Protein AF-A0AAV0WLH5-F1 (afdb_monomer)

Mean predicted aligned error: 13.69 Å

Foldseek 3Di:
DDQPVVVVLVVVVCVCPPPLNVLLVLLCCLDLQNVVVDDPVVQLVSQVSNCVPVVQPPSNVLSSVSSVVSVVVVVPPNPDPDDPVVVVLVVCPVRVSNNVSVVSSVVSPPDCVVVVVLVVVLCVLPDVVPPPDDSVVSSVVSVCVVCVVVCVVCVVVVVVVVVVVVVPDDDPDDDPPDD

Radius of gyration: 25.93 Å; Cα contacts (8 Å, |Δi|>4): 90; chains: 1; bounding box: 61×35×77 Å

InterPro domains:
  IPR008906 HAT, C-terminal dimerisation domain [PF05699] (87-147)
  IPR052958 Interferon-induced PKR regulator [PTHR46289] (2-166)

Solvent-accessible surface area (backbone atoms only — not comparable to full-atom values): 10751 Å² total; per-residue (Å²): 141,83,51,71,64,57,52,50,51,50,50,52,49,48,66,58,69,32,82,77,32,55,61,58,60,54,39,55,50,76,38,68,83,52,37,74,77,52,56,73,70,61,51,51,55,51,36,52,52,43,33,71,74,68,65,48,72,62,32,56,63,44,42,50,52,50,50,56,52,45,67,74,51,48,92,73,60,77,82,57,93,66,83,56,62,69,63,52,54,60,72,24,65,88,30,63,44,47,38,50,46,48,50,53,44,67,66,48,68,92,60,65,60,70,59,50,51,50,50,50,50,48,50,63,74,60,37,89,90,57,81,84,65,56,64,70,60,51,46,54,52,50,52,51,62,76,42,40,67,66,48,61,79,45,38,68,64,52,51,52,53,51,52,51,57,61,65,71,47,86,67,98,66,84,82,81,80,81,129

Organism: NCBI:txid13131

Secondary structure (DSSP, 8-state):
---HHHHHHHHHHHHHHSGGGHHHHGGGGGSHHHHTTS-HHHHHHHHHHHHHHH--TTHHHHHHHHHHHHHHHTTTTTT-SS--HHHHHHHTTT-HHHHHHHHHHHHS-SSTHHHHHHHHHHHHHS-TT-TT--HHHHHHHHHHHHTHHHHHHTHHHHHHHHHHHHHHSPPSS------

Sequence (179 aa):
MYIPYLDSIISSLNNRFNENSETQFKLCWLLPNEMVKLQKNEYINILQNIENHFKIPNIKVNGLIWYDYWQLKSQSFINDKMVDYKKLLNECELFPAVKKGIMIYITLPPTTCTVERSFSTLRRVKTWTRSTMSEDRLDGLCMINVHREKMYDKKDEYIEQVINIFGVKNRNLQFLFVN

pLDDT: mean 73.81, std 10.1, range [41.28, 86.12]

Structure (mmCIF, N/CA/C/O backbone):
data_AF-A0AAV0WLH5-F1
#
_entry.id   AF-A0AAV0WLH5-F1
#
loop_
_atom_site.group_PDB
_atom_site.id
_atom_site.type_symbol
_atom_site.label_atom_id
_atom_site.label_alt_id
_atom_site.label_comp_id
_atom_site.label_asym_id
_atom_site.label_entity_id
_atom_site.label_seq_id
_atom_site.pdbx_PDB_ins_code
_atom_site.Cartn_x
_atom_site.Cartn_y
_atom_site.Cartn_z
_atom_site.occupancy
_atom_site.B_iso_or_equiv
_atom_site.auth_seq_id
_atom_site.auth_comp_id
_atom_site.auth_asym_id
_atom_site.auth_atom_id
_atom_site.pdbx_PDB_model_num
ATOM 1 N N . MET A 1 1 ? 5.692 11.946 -30.086 1.00 46.72 1 MET A N 1
ATOM 2 C CA . MET A 1 1 ? 6.712 11.316 -29.230 1.00 46.72 1 MET A CA 1
ATOM 3 C C . MET A 1 1 ? 5.981 10.248 -28.441 1.00 46.72 1 MET A C 1
ATOM 5 O O . MET A 1 1 ? 5.168 10.619 -27.604 1.00 46.72 1 MET A O 1
ATOM 9 N N . TYR A 1 2 ? 6.130 8.977 -28.806 1.00 52.16 2 TYR A N 1
ATOM 10 C CA . TYR A 1 2 ? 5.400 7.862 -28.191 1.00 52.16 2 TYR A CA 1
ATOM 11 C C . TYR A 1 2 ? 6.446 6.905 -27.641 1.00 52.16 2 TYR A C 1
ATOM 13 O O . TYR A 1 2 ? 7.209 6.319 -28.400 1.00 52.16 2 TYR A O 1
ATOM 21 N N . ILE A 1 3 ? 6.536 6.812 -26.317 1.00 68.12 3 ILE A N 1
ATOM 22 C CA . ILE A 1 3 ? 7.497 5.930 -25.656 1.00 68.12 3 ILE A CA 1
ATOM 23 C C . ILE A 1 3 ? 6.649 4.944 -24.852 1.00 68.12 3 ILE A C 1
ATOM 25 O O . ILE A 1 3 ? 6.256 5.284 -23.732 1.00 68.12 3 ILE A O 1
ATOM 29 N N . PRO A 1 4 ? 6.357 3.747 -25.403 1.00 70.44 4 PRO A N 1
ATOM 30 C CA . PRO A 1 4 ? 5.474 2.750 -24.796 1.00 70.44 4 PRO A CA 1
ATOM 31 C C . PRO A 1 4 ? 5.778 2.490 -23.321 1.00 70.44 4 PRO A C 1
ATOM 33 O O . PRO A 1 4 ? 4.869 2.356 -22.503 1.00 70.44 4 PRO A O 1
ATOM 36 N N . TYR A 1 5 ? 7.062 2.468 -22.955 1.00 70.94 5 TYR A N 1
ATOM 37 C CA . TYR A 1 5 ? 7.487 2.310 -21.572 1.00 70.94 5 TYR A CA 1
ATOM 38 C C . TYR A 1 5 ? 7.072 3.471 -20.653 1.00 70.94 5 TYR A C 1
ATOM 40 O O . TYR A 1 5 ? 6.578 3.244 -19.547 1.00 70.94 5 TYR A O 1
ATOM 48 N N . LEU A 1 6 ? 7.254 4.720 -21.092 1.00 71.69 6 LEU A N 1
ATOM 49 C CA . LEU A 1 6 ? 6.833 5.888 -20.315 1.00 71.69 6 LEU A CA 1
ATOM 50 C C . LEU A 1 6 ? 5.314 5.954 -20.217 1.00 71.69 6 LEU A C 1
ATOM 52 O O . LEU A 1 6 ? 4.795 6.190 -19.130 1.00 71.69 6 LEU A O 1
ATOM 56 N N . ASP A 1 7 ? 4.614 5.678 -21.313 1.00 77.06 7 ASP A N 1
ATOM 57 C CA . ASP A 1 7 ? 3.155 5.657 -21.335 1.00 77.06 7 ASP A CA 1
ATOM 58 C C . ASP A 1 7 ? 2.593 4.539 -20.448 1.00 77.06 7 ASP A C 1
ATOM 60 O O . ASP A 1 7 ? 1.596 4.741 -19.759 1.00 77.06 7 ASP A O 1
ATOM 64 N N . SER A 1 8 ? 3.275 3.394 -20.361 1.00 75.81 8 SER A N 1
ATOM 65 C CA . SER A 1 8 ? 2.949 2.314 -19.422 1.00 75.81 8 SER A CA 1
ATOM 66 C C . SER A 1 8 ? 3.112 2.744 -17.958 1.00 75.81 8 SER A C 1
ATOM 68 O O . SER A 1 8 ? 2.228 2.491 -17.131 1.00 75.81 8 SER A O 1
ATOM 70 N N . ILE A 1 9 ? 4.192 3.462 -17.622 1.00 74.00 9 ILE A N 1
ATOM 71 C CA . ILE A 1 9 ? 4.397 4.016 -16.271 1.00 74.00 9 ILE A CA 1
ATOM 72 C C . ILE A 1 9 ? 3.336 5.070 -15.952 1.00 74.00 9 ILE A C 1
ATOM 74 O O . ILE A 1 9 ? 2.751 5.042 -14.870 1.00 74.00 9 ILE A O 1
ATOM 78 N N . ILE A 1 10 ? 3.073 5.985 -16.884 1.00 76.50 10 ILE A N 1
ATOM 79 C CA . ILE A 1 10 ? 2.086 7.056 -16.727 1.00 76.50 10 ILE A CA 1
ATOM 80 C C . ILE A 1 10 ? 0.683 6.461 -16.581 1.00 76.50 10 ILE A C 1
ATOM 82 O O . ILE A 1 10 ? -0.042 6.834 -15.665 1.00 76.50 10 ILE A O 1
ATOM 86 N N . SER A 1 11 ? 0.312 5.484 -17.410 1.00 79.94 11 SER A N 1
ATOM 87 C CA . SER A 1 11 ? -0.958 4.761 -17.300 1.00 79.94 11 SER A CA 1
ATOM 88 C C . SER A 1 11 ? -1.081 4.036 -15.959 1.00 79.94 11 SER A C 1
ATOM 90 O O . SER A 1 11 ? -2.115 4.127 -15.302 1.00 79.94 11 SER A O 1
ATOM 92 N N . SER A 1 12 ? -0.011 3.389 -15.493 1.00 73.19 12 SER A N 1
ATOM 93 C CA . SER A 1 12 ? 0.011 2.722 -14.185 1.00 73.19 12 SER A CA 1
ATOM 94 C C . SER A 1 12 ? -0.161 3.709 -13.027 1.00 73.19 12 SER A C 1
ATOM 96 O O . SER A 1 12 ? -0.878 3.419 -12.072 1.00 73.19 12 SER A O 1
ATOM 98 N N . LEU A 1 13 ? 0.462 4.888 -13.114 1.00 73.75 13 LEU A N 1
ATOM 99 C CA . LEU A 1 13 ? 0.300 5.971 -12.142 1.00 73.75 13 LEU A CA 1
ATOM 100 C C . LEU A 1 13 ? -1.117 6.543 -12.164 1.00 73.75 13 LEU A C 1
ATOM 102 O O . LEU A 1 13 ? -1.732 6.679 -11.110 1.00 73.75 13 LEU A O 1
ATOM 106 N N . ASN A 1 14 ? -1.654 6.822 -13.348 1.00 77.00 14 ASN A N 1
ATOM 107 C CA . ASN A 1 14 ? -2.997 7.367 -13.506 1.00 77.00 14 ASN A CA 1
ATOM 108 C C . ASN A 1 14 ? -4.059 6.378 -13.019 1.00 77.00 14 ASN A C 1
ATOM 110 O O . ASN A 1 14 ? -4.939 6.765 -12.262 1.00 77.00 14 ASN A O 1
ATOM 114 N N . ASN A 1 15 ? -3.941 5.089 -13.354 1.00 73.19 15 ASN A N 1
ATOM 115 C CA . ASN A 1 15 ? -4.825 4.046 -12.827 1.00 73.19 15 ASN A CA 1
ATOM 116 C C . ASN A 1 15 ? -4.740 3.941 -11.299 1.00 73.19 15 ASN A C 1
ATOM 118 O O . ASN A 1 15 ? -5.742 3.672 -10.638 1.00 73.19 15 ASN A O 1
ATOM 122 N N . ARG A 1 16 ? -3.550 4.167 -10.735 1.00 69.62 16 ARG A N 1
ATOM 123 C CA . ARG A 1 16 ? -3.306 4.086 -9.298 1.00 69.62 16 ARG A CA 1
ATOM 124 C C . ARG A 1 16 ? -3.823 5.290 -8.512 1.00 69.62 16 ARG A C 1
ATOM 126 O O . ARG A 1 16 ? -4.230 5.085 -7.381 1.00 69.62 16 ARG A O 1
ATOM 133 N N . PHE A 1 17 ? -3.758 6.504 -9.055 1.00 70.75 17 PHE A N 1
ATOM 134 C CA . PHE A 1 17 ? -4.167 7.744 -8.374 1.00 70.75 17 PHE A CA 1
ATOM 135 C C . PHE A 1 17 ? -5.478 8.323 -8.917 1.00 70.75 17 PHE A C 1
ATOM 137 O O . PHE A 1 17 ? -5.807 9.475 -8.648 1.00 70.75 17 PHE A O 1
ATOM 144 N N . ASN A 1 18 ? -6.236 7.534 -9.680 1.00 73.38 18 ASN A N 1
ATOM 145 C CA . ASN A 1 18 ? -7.549 7.935 -10.174 1.00 73.38 18 ASN A CA 1
ATOM 146 C C . ASN A 1 18 ? -8.510 8.233 -9.008 1.00 73.38 18 ASN A C 1
ATOM 148 O O . ASN A 1 18 ? -8.314 7.721 -7.909 1.00 73.38 18 ASN A O 1
ATOM 152 N N . GLU A 1 19 ? -9.595 8.968 -9.228 1.00 64.62 19 GLU A N 1
ATOM 153 C CA . GLU A 1 19 ? -10.566 9.320 -8.175 1.00 64.62 19 GLU A CA 1
ATOM 154 C C . GLU A 1 19 ? -11.121 8.075 -7.444 1.00 64.62 19 GLU A C 1
ATOM 156 O O . GLU A 1 19 ? -11.273 8.066 -6.223 1.00 64.62 19 GLU A O 1
ATOM 161 N N . ASN A 1 20 ? -11.276 6.951 -8.153 1.00 64.06 20 ASN A N 1
ATOM 162 C CA . ASN A 1 20 ? -11.678 5.663 -7.568 1.00 64.06 20 ASN A CA 1
ATOM 163 C C . ASN A 1 20 ? -10.638 5.053 -6.604 1.00 64.06 20 ASN A C 1
ATOM 165 O O . ASN A 1 20 ? -10.989 4.240 -5.747 1.00 64.06 20 ASN A O 1
ATOM 169 N N . SER A 1 21 ? -9.362 5.431 -6.713 1.00 63.59 21 SER A N 1
ATOM 170 C CA . SER A 1 21 ? -8.278 4.930 -5.856 1.00 63.59 21 SER A CA 1
ATOM 171 C C . SER A 1 21 ? -8.332 5.462 -4.427 1.00 63.59 21 SER A C 1
ATOM 173 O O . SER A 1 21 ? -7.757 4.849 -3.528 1.00 63.59 21 SER A O 1
ATOM 175 N N . GLU A 1 22 ? -9.084 6.538 -4.175 1.00 67.62 22 GLU A N 1
ATOM 176 C CA . GLU A 1 22 ? -9.300 7.065 -2.827 1.00 67.62 22 GLU A CA 1
ATOM 177 C C . GLU A 1 22 ? -9.861 5.971 -1.897 1.00 67.62 22 GLU A C 1
ATOM 179 O O . GLU A 1 22 ? -9.476 5.857 -0.734 1.00 67.62 22 GLU A O 1
ATOM 184 N N . THR A 1 23 ? -10.706 5.082 -2.433 1.00 67.50 23 THR A N 1
ATOM 185 C CA . THR A 1 23 ? -11.243 3.917 -1.710 1.00 67.50 23 THR A CA 1
ATOM 186 C C . THR A 1 23 ? -10.172 2.90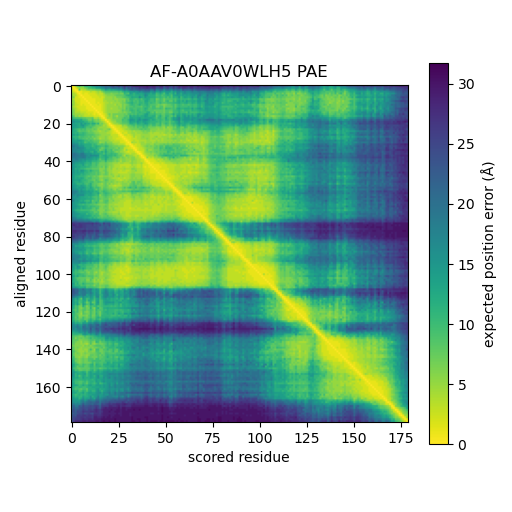5 -1.298 1.00 67.50 23 THR A C 1
ATOM 188 O O . THR A 1 23 ? -10.307 2.255 -0.262 1.00 67.50 23 THR A O 1
ATOM 191 N N . GLN A 1 24 ? -9.078 2.802 -2.055 1.00 71.38 24 GLN A N 1
ATOM 192 C CA . GLN A 1 24 ? -7.947 1.927 -1.748 1.00 71.38 24 GLN A CA 1
ATOM 193 C C . GLN A 1 24 ? -7.122 2.501 -0.593 1.00 71.38 24 GLN A C 1
ATOM 195 O O . GLN A 1 24 ? -6.706 1.761 0.296 1.00 71.38 24 GLN A O 1
ATOM 200 N N . PHE A 1 25 ? -6.962 3.826 -0.543 1.00 73.88 25 PHE A N 1
ATOM 201 C CA . PHE A 1 25 ? -6.333 4.511 0.589 1.00 73.88 25 PHE A CA 1
ATOM 202 C C . PHE A 1 25 ? -7.217 4.509 1.843 1.00 73.88 25 PHE A C 1
ATOM 204 O O . PHE A 1 25 ? -6.690 4.467 2.955 1.00 73.88 25 PHE A O 1
ATOM 211 N N . LYS A 1 26 ? -8.549 4.438 1.694 1.00 77.38 26 LYS A N 1
ATOM 212 C CA . LYS A 1 26 ? -9.488 4.261 2.820 1.00 77.38 26 LYS A CA 1
ATOM 213 C C . LYS A 1 26 ? -9.291 2.934 3.575 1.00 77.38 26 LYS A C 1
ATOM 215 O O . LYS A 1 26 ? -9.750 2.825 4.708 1.00 77.38 26 LYS A O 1
ATOM 220 N N . LEU A 1 27 ? -8.543 1.963 3.036 1.00 79.06 27 LEU A N 1
ATOM 221 C CA . LEU A 1 27 ? -8.113 0.780 3.798 1.00 79.06 27 LEU A CA 1
ATOM 222 C C . LEU A 1 27 ? -7.212 1.130 4.997 1.00 79.06 27 LEU A C 1
ATOM 224 O O . LEU A 1 27 ? -7.157 0.354 5.949 1.00 79.06 27 LEU A O 1
ATOM 228 N N . CYS A 1 28 ? -6.561 2.300 4.996 1.00 77.19 28 CYS A N 1
ATOM 229 C CA . CYS A 1 28 ? -5.781 2.803 6.132 1.00 77.19 28 CYS A CA 1
ATOM 230 C C . CYS A 1 28 ? -6.624 2.902 7.417 1.00 77.19 28 CYS A C 1
ATOM 232 O O . CYS A 1 28 ? -6.124 2.659 8.512 1.00 77.19 28 CYS A O 1
ATOM 234 N N . TRP A 1 29 ? -7.932 3.154 7.294 1.00 78.56 29 TRP A N 1
ATOM 235 C CA . TRP A 1 29 ? -8.851 3.245 8.433 1.00 78.56 29 TRP A CA 1
ATOM 236 C C . TRP A 1 29 ? -9.112 1.903 9.135 1.00 78.56 29 TRP A C 1
ATOM 238 O O . TRP A 1 29 ? -9.695 1.890 10.214 1.00 78.56 29 TRP A O 1
ATOM 248 N N . LEU A 1 30 ? -8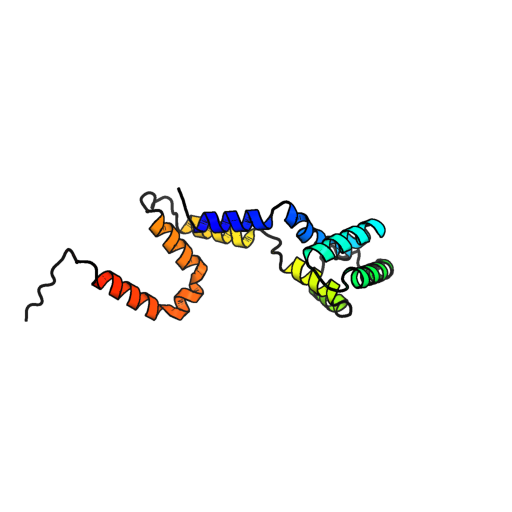.667 0.771 8.569 1.00 80.25 30 LEU A N 1
ATOM 249 C CA . LEU A 1 30 ? -8.655 -0.525 9.263 1.00 80.25 30 LEU A CA 1
ATOM 250 C C . LEU A 1 30 ? -7.541 -0.614 10.324 1.00 80.25 30 LEU A C 1
ATOM 252 O O . LEU A 1 30 ? -7.564 -1.519 11.164 1.00 80.25 30 LEU A O 1
ATOM 256 N N . LEU A 1 31 ? -6.562 0.298 10.288 1.00 79.19 31 LEU A N 1
ATOM 257 C CA . LEU A 1 31 ? -5.477 0.354 11.261 1.00 79.19 31 LEU A CA 1
ATOM 258 C C . LEU A 1 31 ? -5.988 0.897 12.605 1.00 79.19 31 LEU A C 1
ATOM 260 O O . LEU A 1 31 ? -6.651 1.936 12.620 1.00 79.19 31 LEU A O 1
ATOM 264 N N . PRO A 1 32 ? -5.611 0.283 13.741 1.00 74.44 32 PRO A N 1
ATOM 265 C CA . PRO A 1 32 ? -6.067 0.713 15.064 1.00 74.44 32 PRO A CA 1
ATOM 266 C C . PRO A 1 32 ? -5.823 2.201 15.358 1.00 74.44 32 PRO A C 1
ATOM 268 O O . PRO A 1 32 ? -6.711 2.872 15.873 1.00 74.44 32 PRO A O 1
ATOM 271 N N . ASN A 1 33 ? -4.662 2.742 14.969 1.00 73.50 33 ASN A N 1
ATOM 272 C CA . ASN A 1 33 ? -4.301 4.144 15.223 1.00 73.50 33 ASN A CA 1
ATOM 273 C C . ASN A 1 33 ? -5.224 5.153 14.525 1.00 73.50 33 ASN A C 1
ATOM 275 O O . ASN A 1 33 ? -5.487 6.221 15.073 1.00 73.50 33 ASN A O 1
ATOM 279 N N . GLU A 1 34 ? -5.698 4.835 13.321 1.00 72.00 34 GLU A N 1
ATOM 280 C CA . GLU A 1 34 ? -6.611 5.704 12.573 1.00 72.00 34 GLU A CA 1
ATOM 281 C C . GLU A 1 34 ? -8.067 5.437 12.959 1.00 72.00 34 GLU A C 1
ATOM 283 O O . GLU A 1 34 ? -8.873 6.358 13.052 1.00 72.00 34 GLU A O 1
ATOM 288 N N . MET A 1 35 ? -8.392 4.186 13.277 1.00 74.81 35 MET A N 1
ATOM 289 C CA . MET A 1 35 ? -9.731 3.770 13.673 1.00 74.81 35 MET A CA 1
ATOM 290 C C . MET A 1 35 ? -10.193 4.399 14.995 1.00 74.81 35 MET A C 1
ATOM 292 O O . MET A 1 35 ? -11.355 4.779 15.113 1.00 74.81 35 MET A O 1
ATOM 296 N N . VAL A 1 36 ? -9.292 4.567 15.972 1.00 71.44 36 VAL A N 1
ATOM 297 C CA . VAL A 1 36 ? -9.599 5.202 17.273 1.00 71.44 36 VAL A CA 1
ATOM 298 C C . VAL A 1 36 ? -10.015 6.673 17.121 1.00 71.44 36 VAL A C 1
ATOM 300 O O . VAL A 1 36 ? -10.712 7.206 17.981 1.00 71.44 36 VAL A O 1
ATOM 303 N N . LYS A 1 37 ? -9.637 7.334 16.020 1.00 75.81 37 LYS A N 1
ATOM 304 C CA . LYS A 1 37 ? -9.996 8.735 15.751 1.00 75.81 37 LYS A CA 1
ATOM 305 C C . LYS A 1 37 ? -11.408 8.896 15.172 1.00 75.81 37 LYS A C 1
ATOM 307 O O . LYS A 1 37 ? -11.909 10.015 15.138 1.00 75.81 37 LYS A O 1
ATOM 312 N N . LEU A 1 38 ? -12.031 7.814 14.698 1.00 76.25 38 LEU A N 1
ATOM 313 C CA . LEU A 1 38 ? -13.300 7.844 13.967 1.00 76.25 38 LEU A CA 1
ATOM 314 C C . LEU A 1 38 ? -14.511 7.528 14.846 1.00 76.25 38 LEU A C 1
ATOM 316 O O . LEU A 1 38 ? -14.467 6.660 15.727 1.00 76.25 38 LEU A O 1
ATOM 320 N N . GLN A 1 39 ? -15.646 8.147 14.512 1.00 80.56 39 GLN A N 1
ATOM 321 C CA . GLN A 1 39 ? -16.940 7.739 15.052 1.00 80.56 39 GLN A CA 1
ATOM 322 C C . GLN A 1 39 ? -17.420 6.432 14.400 1.00 80.56 39 GLN A C 1
ATOM 324 O O . GLN A 1 39 ? -17.197 6.178 13.214 1.00 80.56 39 GLN A O 1
ATOM 329 N N . LYS A 1 40 ? -18.151 5.605 15.159 1.00 79.06 40 LYS A N 1
ATOM 330 C CA . LYS A 1 40 ? -18.628 4.285 14.701 1.00 79.06 40 LYS A CA 1
ATOM 331 C C . LYS A 1 40 ? -19.465 4.356 13.413 1.00 79.06 40 LYS A C 1
ATOM 333 O O . LYS A 1 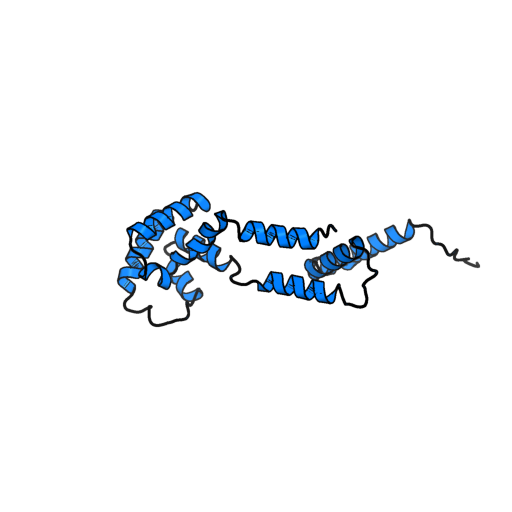40 ? -19.327 3.494 12.548 1.00 79.06 40 LYS A O 1
ATOM 338 N N . ASN A 1 41 ? -20.283 5.397 13.247 1.00 81.44 41 ASN A N 1
ATOM 339 C CA . ASN A 1 41 ? -21.117 5.582 12.051 1.00 81.44 41 ASN A CA 1
ATOM 340 C C . ASN A 1 41 ? -20.286 5.860 10.789 1.00 81.44 41 ASN A C 1
ATOM 342 O O . ASN A 1 41 ? -20.580 5.322 9.723 1.00 81.44 41 ASN A O 1
ATOM 346 N N . GLU A 1 42 ? -19.220 6.651 10.908 1.00 82.06 42 GLU A N 1
ATOM 347 C CA . GLU A 1 42 ? -18.309 6.942 9.796 1.00 82.06 42 GLU A CA 1
ATOM 348 C C . GLU A 1 42 ? -17.536 5.687 9.384 1.00 82.06 42 GLU A C 1
ATOM 350 O O . GLU A 1 42 ? -17.403 5.387 8.196 1.00 82.06 42 GLU A O 1
ATOM 355 N N . TYR A 1 43 ? -17.107 4.894 10.368 1.00 82.75 43 TYR A N 1
ATOM 356 C CA . TYR A 1 43 ? -16.424 3.629 10.133 1.00 82.75 43 TYR A CA 1
ATOM 357 C C . TYR A 1 43 ? -17.305 2.613 9.385 1.00 82.75 43 TYR A C 1
ATOM 359 O O . TYR A 1 43 ? -16.839 1.952 8.456 1.00 82.75 43 TYR A O 1
ATOM 367 N N . ILE A 1 44 ? -18.601 2.534 9.707 1.00 82.88 44 ILE A N 1
ATOM 368 C CA . ILE A 1 44 ? -19.557 1.671 8.990 1.00 82.88 44 ILE A CA 1
ATOM 369 C C . ILE A 1 44 ? -19.667 2.065 7.510 1.00 82.88 44 ILE A C 1
ATOM 371 O O . ILE A 1 44 ? -19.660 1.183 6.648 1.00 82.88 44 ILE A O 1
ATOM 375 N N . ASN A 1 45 ? -19.721 3.365 7.206 1.00 83.88 45 ASN A N 1
ATOM 376 C CA . ASN A 1 45 ? -19.767 3.852 5.825 1.00 83.88 45 ASN A CA 1
ATOM 377 C C . ASN A 1 45 ? -18.479 3.499 5.061 1.00 83.88 45 ASN A C 1
ATOM 379 O O . ASN A 1 45 ? -18.527 3.092 3.899 1.00 83.88 45 ASN A O 1
ATOM 383 N N . ILE A 1 46 ? -17.317 3.594 5.718 1.00 82.31 46 ILE A N 1
ATOM 384 C CA . ILE A 1 46 ? -16.029 3.189 5.137 1.00 82.31 46 ILE A CA 1
ATOM 385 C C . ILE A 1 46 ? -16.014 1.684 4.839 1.00 82.31 46 ILE A C 1
ATOM 387 O O . ILE A 1 46 ? -15.612 1.283 3.746 1.00 82.31 46 ILE A O 1
ATOM 391 N N . LEU A 1 47 ? -16.502 0.851 5.763 1.00 82.94 47 LEU A N 1
ATOM 392 C CA . LEU A 1 47 ? -16.595 -0.596 5.557 1.00 82.94 47 LEU A CA 1
ATOM 393 C C . LEU A 1 47 ? -17.519 -0.958 4.390 1.00 82.94 47 LEU A C 1
ATOM 395 O O . LEU A 1 47 ? -17.170 -1.835 3.604 1.00 82.94 47 LEU A O 1
ATOM 399 N N . GLN A 1 48 ? -18.653 -0.267 4.234 1.00 83.19 48 GLN A N 1
ATOM 400 C CA . GLN A 1 48 ? -19.551 -0.460 3.088 1.00 83.19 48 GLN A CA 1
ATOM 401 C C . GLN A 1 48 ? -18.877 -0.089 1.763 1.00 83.19 48 GLN A C 1
ATOM 403 O O . GLN A 1 48 ? -19.000 -0.815 0.777 1.00 83.19 48 GLN A O 1
ATOM 408 N N . ASN A 1 49 ? -18.106 0.998 1.738 1.00 82.62 49 ASN A N 1
ATOM 409 C CA . ASN A 1 49 ? -17.338 1.382 0.554 1.00 82.62 49 ASN A CA 1
ATOM 410 C C . ASN A 1 49 ? -16.259 0.343 0.203 1.00 82.62 49 ASN A C 1
ATOM 412 O O . ASN A 1 49 ? -16.083 0.008 -0.969 1.00 82.62 49 ASN A O 1
ATOM 416 N N . ILE A 1 50 ? -15.571 -0.205 1.209 1.00 80.69 50 ILE A N 1
ATOM 417 C CA . ILE A 1 50 ? -14.569 -1.266 1.020 1.00 80.69 50 ILE A CA 1
ATOM 418 C C . ILE A 1 50 ? -15.228 -2.556 0.516 1.00 80.69 50 ILE A C 1
ATOM 420 O O . ILE A 1 50 ? -14.700 -3.197 -0.393 1.00 80.69 50 ILE A O 1
ATOM 424 N N . GLU A 1 51 ? -16.378 -2.932 1.079 1.00 83.06 51 GLU A N 1
ATOM 425 C CA . GLU A 1 51 ? -17.147 -4.110 0.669 1.00 83.06 51 GLU A CA 1
ATOM 426 C C . GLU A 1 51 ? -17.555 -4.022 -0.805 1.00 83.06 51 GLU A C 1
ATOM 428 O O . GLU A 1 51 ? -17.306 -4.956 -1.567 1.00 83.06 51 GLU A O 1
ATOM 433 N N . ASN A 1 52 ? -18.075 -2.869 -1.232 1.00 81.94 52 ASN A N 1
ATOM 434 C CA . ASN A 1 52 ? -18.480 -2.637 -2.617 1.00 81.94 52 ASN A CA 1
ATOM 435 C C . ASN A 1 52 ? -17.295 -2.683 -3.595 1.00 81.94 52 ASN A C 1
ATOM 437 O O . ASN A 1 52 ? -17.409 -3.264 -4.675 1.00 81.94 52 ASN A O 1
ATOM 441 N N . HIS A 1 53 ? -16.153 -2.094 -3.223 1.00 80.06 53 HIS A N 1
ATOM 442 C CA . HIS A 1 53 ? -14.995 -1.979 -4.112 1.00 80.06 53 HIS A CA 1
ATOM 443 C C . HIS A 1 53 ? -14.176 -3.278 -4.201 1.00 80.06 53 HIS A C 1
ATOM 445 O O . HIS A 1 53 ? -13.823 -3.723 -5.292 1.00 80.06 53 HIS A O 1
ATOM 451 N N . PHE A 1 54 ? -13.877 -3.913 -3.064 1.00 77.44 54 PHE A N 1
ATOM 452 C CA . PHE A 1 54 ? -12.997 -5.087 -3.005 1.00 77.44 54 PHE A CA 1
ATOM 453 C C . PHE A 1 54 ? -13.744 -6.424 -2.946 1.00 77.44 54 PHE A C 1
ATOM 455 O O . PHE A 1 54 ? -13.104 -7.473 -3.042 1.00 77.44 54 PHE A O 1
ATOM 462 N N . LYS A 1 55 ? -15.077 -6.404 -2.782 1.00 82.25 55 LYS A N 1
ATOM 463 C CA . LYS A 1 55 ? -15.940 -7.597 -2.692 1.00 82.25 55 LYS A CA 1
ATOM 464 C C . LYS A 1 55 ? -15.424 -8.619 -1.673 1.00 82.25 55 LYS A C 1
ATOM 466 O O . LYS A 1 55 ? -15.435 -9.827 -1.911 1.00 82.25 55 LYS A O 1
ATOM 471 N N . ILE A 1 56 ? -14.911 -8.127 -0.543 1.00 78.00 56 ILE A N 1
ATOM 472 C CA . ILE A 1 56 ? -14.397 -8.973 0.537 1.00 78.00 56 ILE A CA 1
ATOM 473 C C . ILE A 1 56 ? -15.596 -9.460 1.362 1.00 78.00 56 ILE A C 1
ATOM 475 O O . ILE A 1 56 ? -16.291 -8.630 1.949 1.00 78.00 56 ILE A O 1
ATOM 479 N N . PRO A 1 57 ? -15.836 -10.780 1.454 1.00 79.25 57 PRO A N 1
ATOM 480 C CA . PRO A 1 57 ? -16.972 -11.303 2.200 1.00 79.25 57 PRO A CA 1
ATOM 481 C C . PRO A 1 57 ? -16.833 -10.994 3.694 1.00 79.25 57 PRO A C 1
ATOM 483 O O . PRO A 1 57 ? -15.746 -11.114 4.267 1.00 79.25 57 PRO A O 1
ATOM 486 N N . ASN A 1 58 ? -17.947 -10.631 4.333 1.00 81.56 58 ASN A N 1
ATOM 487 C CA . ASN A 1 58 ? -18.056 -10.392 5.777 1.00 81.56 58 ASN A CA 1
ATOM 488 C C . ASN A 1 58 ? -17.125 -9.298 6.331 1.00 81.56 58 ASN A C 1
ATOM 490 O O . ASN A 1 58 ? -16.865 -9.266 7.537 1.00 81.56 58 ASN A O 1
ATOM 494 N N . ILE A 1 59 ? -16.627 -8.384 5.489 1.00 83.00 59 ILE A N 1
ATOM 495 C CA . ILE A 1 59 ? -15.753 -7.296 5.949 1.00 83.00 59 ILE A CA 1
ATOM 496 C C . ILE A 1 59 ? -16.479 -6.353 6.910 1.00 83.00 59 ILE A C 1
ATOM 498 O O . ILE A 1 59 ? -15.879 -5.901 7.879 1.00 83.00 59 ILE A O 1
ATOM 502 N N . LYS A 1 60 ? -17.785 -6.130 6.711 1.00 83.12 60 LYS A N 1
ATOM 503 C CA . LYS A 1 60 ? -18.596 -5.275 7.582 1.00 83.12 60 LYS A CA 1
ATOM 504 C C . LYS A 1 60 ? -18.696 -5.826 9.005 1.00 83.12 60 LYS A C 1
ATOM 506 O O . LYS A 1 60 ? -18.440 -5.107 9.964 1.00 83.12 60 LYS A O 1
ATOM 511 N N . VAL A 1 61 ? -19.035 -7.108 9.144 1.00 82.62 61 VAL A N 1
ATOM 512 C CA . VAL A 1 61 ? -19.196 -7.761 10.455 1.00 82.62 61 VAL A CA 1
ATOM 513 C C . VAL A 1 61 ? -17.846 -7.898 11.155 1.00 82.62 61 VAL A C 1
ATOM 515 O O . VAL A 1 61 ? -17.703 -7.467 12.296 1.00 82.62 61 VAL A O 1
ATOM 518 N N . ASN A 1 62 ? -16.833 -8.418 10.455 1.00 86.06 62 ASN A N 1
ATOM 519 C CA . ASN A 1 62 ? -15.493 -8.567 11.023 1.00 86.06 62 ASN A CA 1
ATOM 520 C C . ASN A 1 62 ? -14.868 -7.212 11.378 1.00 86.06 62 ASN A C 1
ATOM 522 O O . ASN A 1 62 ? -14.217 -7.100 12.410 1.00 86.06 62 ASN A O 1
ATOM 526 N N . GLY A 1 63 ? -15.094 -6.184 10.556 1.00 84.56 63 GLY A N 1
ATOM 527 C CA . GLY A 1 63 ? -14.644 -4.820 10.817 1.00 84.56 63 GLY A CA 1
ATOM 528 C C . GLY A 1 63 ? -15.305 -4.218 12.055 1.00 84.56 63 GLY A C 1
ATOM 529 O O . GLY A 1 63 ? -14.620 -3.617 12.871 1.00 84.56 63 GLY A O 1
ATOM 530 N N . LEU A 1 64 ? -16.610 -4.422 12.259 1.00 85.44 64 LEU A N 1
ATOM 531 C CA . LEU A 1 64 ? -17.296 -3.933 13.462 1.00 85.44 64 LEU A CA 1
ATOM 532 C C . LEU A 1 64 ? -16.785 -4.602 14.741 1.00 85.44 64 LEU A C 1
ATOM 534 O O . LEU A 1 64 ? -16.529 -3.913 15.724 1.00 85.44 64 LEU A O 1
ATOM 538 N N . ILE A 1 65 ? -16.584 -5.922 14.717 1.00 85.44 65 ILE A N 1
ATOM 539 C CA . ILE A 1 65 ? -16.022 -6.646 15.867 1.00 85.44 65 ILE A CA 1
ATOM 540 C C . ILE A 1 65 ? -14.586 -6.180 16.132 1.00 85.44 65 ILE A C 1
ATOM 542 O O . ILE A 1 65 ? -14.199 -5.987 17.281 1.00 85.44 65 ILE A O 1
ATOM 546 N N . TRP A 1 66 ? -13.809 -5.943 15.075 1.00 86.12 66 TRP A N 1
ATOM 547 C CA . TRP A 1 66 ? -12.469 -5.371 15.171 1.00 86.12 66 TRP A CA 1
ATOM 548 C C . TRP A 1 66 ? -12.475 -3.964 15.785 1.00 86.12 66 TRP A C 1
ATOM 550 O O . TRP A 1 66 ? -11.642 -3.670 16.642 1.00 86.12 66 TRP A O 1
ATOM 560 N N . TYR A 1 67 ? -13.440 -3.121 15.407 1.00 84.19 67 TYR A N 1
ATOM 561 C CA . TYR A 1 67 ? -13.642 -1.796 15.996 1.00 84.19 67 TYR A CA 1
ATOM 562 C C . TYR A 1 67 ? -13.902 -1.877 17.497 1.00 84.19 67 TYR A C 1
ATOM 564 O O . TYR A 1 67 ? -13.203 -1.234 18.281 1.00 84.19 67 TYR A O 1
ATOM 572 N N . ASP A 1 68 ? -14.859 -2.714 17.895 1.00 84.38 68 ASP A N 1
ATOM 573 C CA . ASP A 1 68 ? -15.229 -2.881 19.298 1.00 84.38 68 ASP A CA 1
ATOM 574 C C . ASP A 1 68 ? -14.068 -3.504 20.109 1.00 84.38 68 ASP A C 1
ATOM 576 O O . ASP A 1 68 ? -13.782 -3.064 21.222 1.00 84.38 68 ASP A O 1
ATOM 580 N N . TYR A 1 69 ? -13.314 -4.446 19.529 1.00 84.00 69 TYR A N 1
ATOM 581 C CA . TYR A 1 69 ? -12.123 -5.042 20.147 1.00 84.00 69 TYR A CA 1
ATOM 582 C C . TYR A 1 69 ? -11.036 -4.002 20.465 1.00 84.00 69 TYR A C 1
ATOM 584 O O . TYR A 1 69 ? -10.485 -3.986 21.568 1.00 84.00 69 TYR A O 1
ATOM 592 N N . TRP A 1 70 ? -10.729 -3.107 19.523 1.00 79.00 70 TRP A N 1
ATOM 593 C CA . TRP A 1 70 ? -9.685 -2.096 19.720 1.00 79.00 70 TRP A CA 1
ATOM 594 C C . TRP A 1 70 ? -10.129 -0.897 20.542 1.00 79.00 70 TRP A C 1
ATOM 596 O O . TRP A 1 70 ? -9.290 -0.345 21.247 1.00 79.00 70 TRP A O 1
ATOM 606 N N . GLN A 1 71 ? -11.412 -0.533 20.515 1.00 78.19 71 GLN A N 1
ATOM 607 C CA . GLN A 1 71 ? -11.995 0.421 21.466 1.00 78.19 71 GLN A CA 1
ATOM 608 C C . GLN A 1 71 ? -11.757 -0.029 22.913 1.00 78.19 71 GLN A C 1
ATOM 610 O O . GLN A 1 71 ? -11.355 0.770 23.751 1.00 78.19 71 GLN A O 1
ATOM 615 N N . LEU A 1 72 ? -11.917 -1.326 23.199 1.00 76.38 72 LEU A N 1
ATOM 616 C CA . LEU A 1 72 ? -11.667 -1.882 24.533 1.00 76.38 72 LEU A CA 1
ATOM 617 C C . LEU A 1 72 ? -10.169 -1.986 24.870 1.00 76.38 72 LEU A C 1
ATOM 619 O O . LEU A 1 72 ? -9.777 -1.857 26.028 1.00 76.38 72 LEU A O 1
ATOM 623 N N . LYS A 1 73 ? -9.314 -2.214 23.866 1.00 74.06 73 LYS A N 1
ATOM 624 C CA . LYS A 1 73 ? -7.859 -2.407 24.028 1.00 74.06 73 LYS A CA 1
ATOM 625 C C . LYS A 1 73 ? -7.051 -1.097 24.013 1.00 74.06 73 LYS A C 1
ATOM 627 O O . LYS A 1 73 ? -5.865 -1.107 24.371 1.00 74.06 73 LYS A O 1
ATOM 632 N N . SER A 1 74 ? -7.662 0.026 23.611 1.00 61.44 74 SER A N 1
ATOM 633 C CA . SER A 1 74 ? -6.983 1.288 23.265 1.00 61.44 74 SER A CA 1
ATOM 634 C C . SER A 1 74 ? -6.163 1.910 24.398 1.00 61.44 74 SER A C 1
ATOM 636 O O . SER A 1 74 ? -5.263 2.697 24.121 1.00 61.44 74 SER A O 1
ATOM 638 N N . GLN A 1 75 ? -6.375 1.516 25.657 1.00 54.75 75 GLN A N 1
ATOM 639 C CA . GLN A 1 75 ? -5.590 2.012 26.792 1.00 54.75 75 GLN A CA 1
ATOM 640 C C . GLN A 1 75 ? -4.080 1.679 26.707 1.00 54.75 75 GLN A C 1
ATOM 642 O O . GLN A 1 75 ? -3.287 2.305 27.404 1.00 54.75 75 GLN A O 1
ATOM 647 N N . SER A 1 76 ? -3.666 0.705 25.878 1.00 53.78 76 SER A N 1
ATOM 648 C CA . SER A 1 76 ? -2.291 0.160 25.875 1.00 53.78 76 SER A CA 1
ATOM 649 C C . SER A 1 76 ? -1.460 0.396 24.603 1.00 53.78 76 SER A C 1
ATOM 651 O O . SER A 1 76 ? -0.236 0.328 24.669 1.00 53.78 76 SER A O 1
ATOM 653 N N . PHE A 1 77 ? -2.081 0.672 23.448 1.00 55.19 77 PHE A N 1
ATOM 654 C CA . PHE A 1 77 ? -1.396 0.651 22.137 1.00 55.19 77 PHE A CA 1
ATOM 655 C C . PHE A 1 77 ? -1.118 2.041 21.536 1.00 55.19 77 PHE A C 1
ATOM 657 O O . PHE A 1 77 ? -0.337 2.152 20.597 1.00 55.19 77 PHE A O 1
ATOM 664 N N . ILE A 1 78 ? -1.725 3.104 22.078 1.00 53.56 78 ILE A N 1
ATOM 665 C CA . ILE A 1 78 ? -1.662 4.471 21.519 1.00 53.56 78 ILE A CA 1
ATOM 666 C C . ILE A 1 78 ? -0.253 5.096 21.628 1.00 53.56 78 ILE A C 1
ATOM 668 O O . ILE A 1 78 ? 0.064 6.040 20.907 1.00 53.56 78 ILE A O 1
ATOM 672 N N . ASN A 1 79 ? 0.623 4.562 22.485 1.00 54.00 79 ASN A N 1
ATOM 673 C CA . ASN A 1 79 ? 1.911 5.196 22.778 1.00 54.00 79 ASN A CA 1
ATOM 674 C C . ASN A 1 79 ? 3.028 4.904 21.764 1.00 54.00 79 ASN A C 1
ATOM 676 O O . ASN A 1 79 ? 4.005 5.655 21.735 1.00 54.00 79 ASN A O 1
ATOM 680 N N . ASP A 1 80 ? 2.893 3.891 20.902 1.00 54.44 80 ASP A N 1
ATOM 681 C CA . ASP A 1 80 ? 3.892 3.625 19.865 1.00 54.44 80 ASP A CA 1
ATOM 682 C C . ASP A 1 80 ? 3.518 4.321 18.552 1.00 54.44 80 ASP A C 1
ATOM 684 O O . ASP A 1 80 ? 2.604 3.929 17.824 1.00 54.44 80 ASP A O 1
ATOM 688 N N . LYS A 1 81 ? 4.282 5.367 18.212 1.00 57.88 81 LYS A N 1
ATOM 689 C CA . LYS A 1 81 ? 4.165 6.107 16.941 1.00 57.88 81 LYS A CA 1
ATOM 690 C C . LYS A 1 81 ? 4.425 5.233 15.708 1.00 57.88 81 LYS A C 1
ATOM 692 O O . LYS A 1 81 ? 4.113 5.649 14.594 1.00 57.88 81 LYS A O 1
ATOM 697 N N . MET A 1 82 ? 5.018 4.054 15.889 1.00 57.44 82 MET A N 1
ATOM 698 C CA . MET A 1 82 ? 5.401 3.151 14.813 1.00 57.44 82 MET A CA 1
ATOM 699 C C . MET A 1 82 ? 4.529 1.894 14.863 1.00 57.44 82 MET A C 1
ATOM 701 O O . MET A 1 82 ? 4.598 1.108 15.802 1.00 57.44 82 MET A O 1
ATOM 705 N N . VAL A 1 83 ? 3.690 1.710 13.843 1.00 65.62 83 VAL A N 1
ATOM 706 C CA . VAL A 1 83 ? 2.830 0.526 13.730 1.00 65.62 83 VAL A CA 1
ATOM 707 C C . VAL A 1 83 ? 3.700 -0.685 13.393 1.00 65.62 83 VAL A C 1
ATOM 709 O O . VAL A 1 83 ? 4.226 -0.784 12.283 1.00 65.62 83 VAL A O 1
ATOM 712 N N . ASP A 1 84 ? 3.838 -1.626 14.328 1.00 76.19 84 ASP A N 1
ATOM 713 C CA . ASP A 1 84 ? 4.415 -2.935 14.022 1.00 76.19 84 ASP A CA 1
ATOM 714 C C . ASP A 1 84 ? 3.389 -3.787 13.260 1.00 76.19 84 ASP A C 1
ATOM 716 O O . ASP A 1 84 ? 2.500 -4.423 13.836 1.00 76.19 84 ASP A O 1
ATOM 720 N N . TYR A 1 85 ? 3.523 -3.799 11.932 1.00 75.94 85 TYR A N 1
ATOM 721 C CA . TYR A 1 85 ? 2.655 -4.565 11.042 1.00 75.94 85 TYR A CA 1
ATOM 722 C C . TYR A 1 85 ? 2.709 -6.076 11.295 1.00 75.94 85 TYR A C 1
ATOM 724 O O . TYR A 1 85 ? 1.720 -6.756 11.028 1.00 75.94 85 TYR A O 1
ATOM 732 N N . LYS A 1 86 ? 3.815 -6.623 11.826 1.00 77.56 86 LYS A N 1
ATOM 733 C CA . LYS A 1 86 ? 3.890 -8.057 12.153 1.00 77.56 86 LYS A CA 1
ATOM 734 C C . LYS A 1 86 ? 2.993 -8.378 13.340 1.00 77.56 86 LYS A C 1
ATOM 736 O O . LYS A 1 86 ? 2.184 -9.300 13.266 1.00 77.56 86 LYS A O 1
ATOM 741 N N . LYS A 1 87 ? 3.087 -7.577 14.404 1.00 79.31 87 LYS A N 1
ATOM 742 C CA . LYS A 1 87 ? 2.218 -7.701 15.579 1.00 79.31 87 LYS A CA 1
ATOM 743 C C . LYS A 1 87 ? 0.749 -7.502 15.205 1.00 79.31 87 LYS A C 1
ATOM 745 O O . LYS A 1 87 ? -0.090 -8.302 15.601 1.00 79.31 87 LYS A O 1
ATOM 750 N N . LEU A 1 88 ? 0.452 -6.499 14.377 1.00 78.31 88 LEU A N 1
ATOM 751 C CA . LEU A 1 88 ? -0.897 -6.258 13.862 1.00 78.31 88 LEU A CA 1
ATOM 752 C C . LEU A 1 88 ? -1.448 -7.468 13.094 1.00 78.31 88 LEU A C 1
ATOM 754 O O . LEU A 1 88 ? -2.600 -7.846 13.290 1.00 78.31 88 LEU A O 1
ATOM 758 N N . LEU A 1 89 ? -0.635 -8.090 12.235 1.00 79.31 89 LEU A N 1
ATOM 759 C CA . LEU A 1 89 ? -1.063 -9.227 11.422 1.00 79.31 89 LEU A CA 1
ATOM 760 C C . LEU A 1 89 ? -1.370 -10.474 12.264 1.00 79.31 89 LEU A C 1
ATOM 762 O O . LEU A 1 89 ? -2.298 -11.209 11.921 1.00 79.31 89 LEU A O 1
ATOM 766 N N . ASN A 1 90 ? -0.631 -10.679 13.358 1.00 80.81 90 ASN A N 1
ATOM 767 C CA . ASN A 1 90 ? -0.886 -11.753 14.320 1.00 80.81 90 ASN A CA 1
ATOM 768 C C . ASN A 1 90 ? -2.213 -11.531 15.064 1.00 80.81 90 ASN A C 1
ATOM 770 O O . ASN A 1 90 ? -3.019 -12.444 15.194 1.00 80.81 90 ASN A O 1
ATOM 774 N N . GLU A 1 91 ? -2.497 -10.296 15.480 1.00 79.50 91 GLU A N 1
ATOM 775 C CA . GLU A 1 91 ? -3.763 -9.933 16.143 1.00 79.50 91 GLU A CA 1
ATOM 776 C C . GLU A 1 91 ? -4.974 -10.064 15.195 1.00 79.50 91 GLU A C 1
ATOM 778 O O . GLU A 1 91 ? -6.105 -10.277 15.630 1.00 79.50 91 GLU A O 1
ATOM 783 N N . CYS A 1 92 ? -4.743 -9.983 13.880 1.00 79.25 92 CYS A N 1
ATOM 784 C CA . CYS A 1 92 ? -5.769 -10.163 12.852 1.00 79.25 92 CYS A CA 1
ATOM 785 C C . CYS A 1 92 ? -6.040 -11.633 12.484 1.00 79.25 92 CYS A C 1
ATOM 787 O O . CYS A 1 92 ? -6.864 -11.875 11.601 1.00 79.25 92 CYS A O 1
ATOM 789 N N . GLU A 1 93 ? -5.370 -12.626 13.084 1.00 79.06 93 GLU A N 1
ATOM 790 C CA . GLU A 1 93 ? -5.574 -14.041 12.720 1.00 79.06 93 GLU A CA 1
ATOM 791 C C . GLU A 1 93 ? -7.018 -14.511 12.911 1.00 79.06 93 GLU A C 1
ATOM 793 O O . GLU A 1 93 ? -7.526 -15.278 12.095 1.00 79.06 93 GLU A O 1
ATOM 798 N N . LEU A 1 94 ? -7.707 -13.971 13.917 1.00 79.19 94 LEU A N 1
ATOM 799 C CA . LEU A 1 94 ? -9.119 -14.251 14.189 1.00 79.19 94 LEU A CA 1
ATOM 800 C C . LEU A 1 94 ? -10.080 -13.507 13.240 1.00 79.19 94 LEU A C 1
ATOM 802 O O . LEU A 1 94 ? -11.273 -13.799 13.214 1.00 79.19 94 LEU A O 1
ATOM 806 N N . PHE A 1 95 ? -9.572 -12.570 12.430 1.00 84.69 95 PHE A N 1
ATOM 807 C CA . PHE A 1 95 ? -10.358 -11.687 11.564 1.00 84.69 95 PHE A CA 1
ATOM 808 C C . PHE A 1 95 ? -9.869 -11.758 10.107 1.00 84.69 95 PHE A C 1
ATOM 810 O O . PHE A 1 95 ? -9.267 -10.808 9.595 1.00 84.69 95 PHE A O 1
ATOM 817 N N . PRO A 1 96 ? -10.149 -12.856 9.378 1.00 83.31 96 PRO A N 1
ATOM 818 C CA . PRO A 1 96 ? -9.573 -13.107 8.054 1.00 83.31 96 PRO A CA 1
ATOM 819 C C . PRO A 1 96 ? -9.932 -12.036 7.010 1.00 83.31 96 PRO A C 1
ATOM 821 O O . PRO A 1 96 ? -9.111 -11.714 6.150 1.00 83.31 96 PRO A O 1
ATOM 824 N N . ALA A 1 97 ? -11.127 -11.438 7.091 1.00 85.12 97 ALA A N 1
ATOM 825 C CA . ALA A 1 97 ? -11.529 -10.359 6.184 1.00 85.12 97 ALA A CA 1
ATOM 826 C C . ALA A 1 97 ? -10.725 -9.068 6.428 1.00 85.12 97 ALA A C 1
ATOM 828 O O . ALA A 1 97 ? -10.237 -8.456 5.478 1.00 85.12 97 ALA A O 1
ATOM 829 N N . VAL A 1 98 ? -10.538 -8.690 7.697 1.00 85.31 98 VAL A N 1
ATOM 830 C CA . VAL A 1 98 ? -9.756 -7.507 8.093 1.00 85.31 98 VAL A CA 1
ATOM 831 C C . VAL A 1 98 ? -8.279 -7.719 7.762 1.00 85.31 98 VAL A C 1
ATOM 833 O O . VAL A 1 98 ? -7.662 -6.850 7.150 1.00 85.31 98 VAL A O 1
AT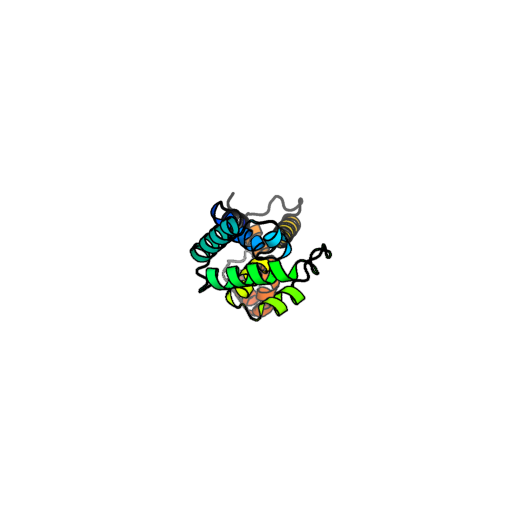OM 836 N N . LYS A 1 99 ? -7.744 -8.918 8.040 1.00 85.81 99 LYS A N 1
ATOM 837 C CA . LYS A 1 99 ? -6.391 -9.336 7.645 1.00 85.81 99 LYS A CA 1
ATOM 838 C C . LYS A 1 99 ? -6.162 -9.151 6.148 1.00 85.81 99 LYS A C 1
ATOM 840 O O . LYS A 1 99 ? -5.161 -8.566 5.748 1.00 85.81 99 LYS A O 1
ATOM 845 N N . LYS A 1 100 ? -7.107 -9.601 5.318 1.00 85.25 100 LYS A N 1
ATOM 846 C CA . LYS A 1 100 ? -7.033 -9.444 3.861 1.00 85.25 100 LYS A CA 1
ATOM 847 C C . LYS A 1 100 ? -7.033 -7.970 3.445 1.00 85.25 100 LYS A C 1
ATOM 849 O O . LYS A 1 100 ? -6.217 -7.593 2.611 1.00 85.25 100 LYS A O 1
ATOM 854 N N . GLY A 1 101 ? -7.883 -7.136 4.049 1.00 84.81 101 GLY A N 1
ATOM 855 C CA . GLY A 1 101 ? -7.900 -5.689 3.801 1.00 84.81 101 GLY A CA 1
ATOM 856 C C . GLY A 1 101 ? -6.578 -5.003 4.167 1.00 84.81 101 GLY A C 1
ATOM 857 O O . GLY A 1 101 ? -6.036 -4.240 3.370 1.00 84.81 101 GLY A O 1
ATOM 858 N N . ILE A 1 102 ? -6.009 -5.340 5.327 1.00 83.94 102 ILE A N 1
ATOM 859 C CA . ILE A 1 102 ? -4.715 -4.812 5.785 1.00 83.94 102 ILE A CA 1
ATOM 860 C C . ILE A 1 102 ? -3.567 -5.307 4.896 1.00 83.94 102 ILE A C 1
ATOM 862 O O . ILE A 1 102 ? -2.683 -4.529 4.555 1.00 83.94 102 ILE A O 1
ATOM 866 N N . MET A 1 103 ? -3.576 -6.572 4.464 1.00 83.75 103 MET A N 1
ATOM 867 C CA . MET A 1 103 ? -2.573 -7.081 3.521 1.00 83.75 103 MET A CA 1
ATOM 868 C C . MET A 1 103 ? -2.632 -6.332 2.191 1.00 83.75 103 MET A C 1
ATOM 870 O O . MET A 1 103 ? -1.587 -5.918 1.700 1.00 83.75 103 MET A O 1
ATOM 874 N N . ILE A 1 104 ? -3.831 -6.092 1.648 1.00 83.00 104 ILE A N 1
ATOM 875 C CA . ILE A 1 104 ? -4.001 -5.282 0.433 1.00 83.00 104 ILE A CA 1
ATOM 876 C C . ILE A 1 104 ? -3.392 -3.892 0.649 1.00 83.00 104 ILE A C 1
ATOM 878 O O . ILE A 1 104 ? -2.584 -3.453 -0.168 1.00 83.00 104 ILE A O 1
ATOM 882 N N . TYR A 1 105 ? -3.688 -3.247 1.780 1.00 80.38 105 TYR A N 1
ATOM 883 C CA . TYR A 1 105 ? -3.118 -1.946 2.132 1.00 80.38 105 TYR A CA 1
ATOM 884 C C . TYR A 1 105 ? -1.584 -1.949 2.226 1.00 80.38 105 TYR A C 1
ATOM 886 O O . TYR A 1 105 ? -0.941 -1.056 1.693 1.00 80.38 105 TYR A O 1
ATOM 894 N N . ILE A 1 106 ? -0.975 -2.960 2.849 1.00 76.81 106 ILE A N 1
ATOM 895 C CA . ILE A 1 106 ? 0.493 -3.060 2.953 1.00 76.81 106 ILE A CA 1
ATOM 896 C C . ILE A 1 106 ? 1.127 -3.340 1.581 1.00 76.81 106 ILE A C 1
ATOM 898 O O . ILE A 1 106 ? 2.232 -2.878 1.298 1.00 76.81 106 ILE A O 1
ATOM 902 N N . THR A 1 107 ? 0.441 -4.098 0.719 1.00 76.19 107 THR A N 1
ATOM 903 C CA . THR A 1 107 ? 0.914 -4.377 -0.645 1.00 76.19 107 THR A CA 1
ATOM 904 C C . THR A 1 107 ? 0.742 -3.202 -1.597 1.00 76.19 107 THR A C 1
ATOM 906 O O . THR A 1 107 ? 1.451 -3.152 -2.600 1.00 76.19 107 THR A O 1
ATOM 909 N N . LEU A 1 108 ? -0.153 -2.253 -1.296 1.00 72.06 108 LEU A N 1
ATOM 910 C CA . LEU A 1 108 ? -0.205 -0.961 -1.972 1.00 72.06 108 LEU A CA 1
ATOM 911 C C . LEU A 1 108 ? 1.101 -0.231 -1.632 1.00 72.06 108 LEU A C 1
ATOM 913 O O . LEU A 1 108 ? 1.278 0.197 -0.495 1.00 72.06 108 LEU A O 1
ATOM 917 N N . PRO A 1 109 ? 2.054 -0.108 -2.575 1.00 55.78 109 PRO A N 1
ATOM 918 C CA . PRO A 1 109 ? 3.400 0.330 -2.238 1.00 55.78 109 PRO A CA 1
ATOM 919 C C . PRO A 1 109 ? 3.335 1.766 -1.708 1.00 55.78 109 PRO A C 1
ATOM 921 O O . PRO A 1 109 ? 2.988 2.657 -2.478 1.00 55.78 109 PRO A O 1
ATOM 924 N N . PRO A 1 110 ? 3.662 2.047 -0.438 1.00 53.44 110 PRO A N 1
ATOM 925 C CA . PRO A 1 110 ? 3.408 3.357 0.165 1.00 53.44 110 PRO A CA 1
ATOM 926 C C . PRO A 1 110 ? 4.259 4.483 -0.440 1.00 53.44 110 PRO A C 1
ATOM 928 O O . PRO A 1 110 ? 4.017 5.652 -0.163 1.00 53.44 110 PRO A O 1
ATOM 931 N N . THR A 1 111 ? 5.239 4.162 -1.290 1.00 53.72 111 THR A N 1
ATOM 932 C CA . THR A 1 111 ? 6.165 5.141 -1.857 1.00 53.72 111 THR A CA 1
ATOM 933 C C . THR A 1 111 ? 6.401 4.950 -3.351 1.00 53.72 111 THR A C 1
ATOM 935 O O . THR A 1 111 ? 6.354 3.853 -3.912 1.00 53.72 111 THR A O 1
ATOM 938 N N . THR A 1 112 ? 6.710 6.073 -3.986 1.00 53.47 112 THR A N 1
ATOM 939 C CA . THR A 1 112 ? 7.178 6.297 -5.359 1.00 53.47 112 THR A CA 1
ATOM 940 C C . THR A 1 112 ? 8.462 5.546 -5.723 1.00 53.47 112 THR A C 1
ATOM 942 O O . THR A 1 112 ? 8.948 5.698 -6.835 1.00 53.47 112 THR A O 1
ATOM 945 N N . CYS A 1 113 ? 9.021 4.708 -4.846 1.00 55.38 113 CYS A N 1
ATOM 946 C CA . CYS A 1 113 ? 10.379 4.179 -4.976 1.00 55.38 113 CYS A CA 1
ATOM 947 C C . CYS A 1 113 ? 10.589 3.315 -6.237 1.00 55.38 113 CYS A C 1
ATOM 949 O O . CYS A 1 113 ? 11.643 3.368 -6.870 1.00 55.38 113 CYS A O 1
ATOM 951 N N . THR A 1 114 ? 9.580 2.550 -6.669 1.00 59.28 114 THR A N 1
ATOM 952 C CA . THR A 1 114 ? 9.644 1.792 -7.935 1.00 59.28 114 THR A CA 1
ATOM 953 C C . THR A 1 114 ? 9.622 2.709 -9.155 1.00 59.28 114 THR A C 1
ATOM 955 O O . THR A 1 114 ? 10.341 2.472 -10.128 1.00 59.28 114 THR A O 1
ATOM 958 N N . VAL A 1 115 ? 8.847 3.787 -9.086 1.00 60.84 115 VAL A N 1
ATOM 959 C CA . VAL A 1 115 ? 8.736 4.812 -10.127 1.00 60.84 115 VAL A CA 1
ATOM 960 C C . VAL A 1 115 ? 10.018 5.648 -10.178 1.00 60.84 115 VAL A C 1
ATOM 962 O O . VAL A 1 115 ? 10.580 5.827 -11.250 1.00 60.84 115 VAL A O 1
ATOM 965 N N . GLU A 1 116 ? 10.577 6.044 -9.037 1.00 63.75 116 GLU A N 1
ATOM 966 C CA . GLU A 1 116 ? 11.883 6.706 -8.916 1.00 63.75 116 GLU A CA 1
ATOM 967 C C . GLU A 1 116 ? 13.023 5.828 -9.430 1.00 63.75 116 GLU A C 1
ATOM 969 O O . GLU A 1 116 ? 13.879 6.305 -10.174 1.00 63.75 116 GLU A O 1
ATOM 974 N N . ARG A 1 117 ? 13.027 4.527 -9.108 1.00 6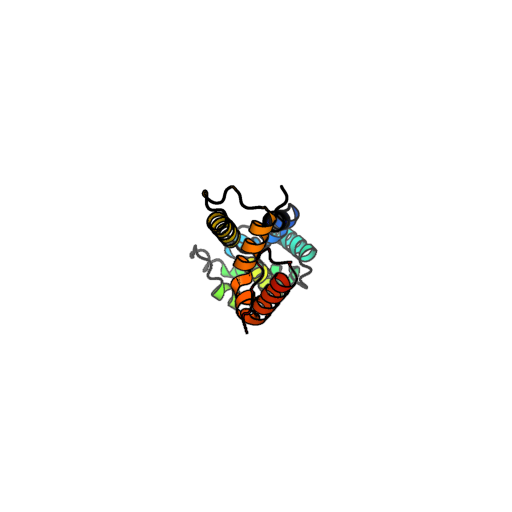5.94 117 ARG A N 1
ATOM 975 C CA . ARG A 1 117 ? 13.980 3.562 -9.678 1.00 65.94 117 ARG A CA 1
ATOM 976 C C . ARG A 1 117 ? 13.820 3.473 -11.199 1.00 65.94 117 ARG A C 1
ATOM 978 O O . ARG A 1 117 ? 14.821 3.415 -11.914 1.00 65.94 117 ARG A O 1
ATOM 985 N N . SER A 1 118 ? 12.592 3.519 -11.707 1.00 67.56 118 SER A N 1
ATOM 986 C CA . SER A 1 118 ? 12.294 3.508 -13.147 1.00 67.56 118 SER A CA 1
ATOM 987 C C . SER A 1 118 ? 12.736 4.801 -13.850 1.00 67.56 118 SER A C 1
ATOM 989 O O . SER A 1 118 ? 13.352 4.749 -14.911 1.00 67.56 118 SER A O 1
ATOM 991 N N . PHE A 1 119 ? 12.538 5.970 -13.237 1.00 67.06 119 PHE A N 1
ATOM 992 C CA . PHE A 1 119 ? 13.042 7.247 -13.754 1.00 67.06 119 PHE A CA 1
ATOM 993 C C . PHE A 1 119 ? 14.564 7.368 -13.639 1.00 67.06 119 PHE A C 1
ATOM 995 O O . PHE A 1 119 ? 15.212 7.890 -14.543 1.00 67.06 119 PHE A O 1
ATOM 1002 N N . SER A 1 120 ? 15.161 6.852 -12.564 1.00 70.56 120 SER A N 1
ATOM 1003 C CA . SER A 1 120 ? 16.613 6.811 -12.371 1.00 70.56 120 SER A CA 1
ATOM 1004 C C . SER A 1 120 ? 17.285 5.907 -13.406 1.00 70.56 120 SER A C 1
ATOM 1006 O O . SER A 1 120 ? 18.285 6.284 -14.019 1.00 70.56 120 SER A O 1
ATOM 1008 N N . THR A 1 121 ? 16.703 4.739 -13.687 1.00 70.62 121 THR A N 1
ATOM 1009 C CA . THR A 1 121 ? 17.176 3.859 -14.766 1.00 70.62 121 THR A CA 1
ATOM 1010 C C . THR A 1 121 ? 16.994 4.499 -16.137 1.00 70.62 121 THR A C 1
ATOM 1012 O O . THR A 1 121 ? 17.950 4.512 -16.910 1.00 70.62 121 THR A O 1
ATOM 1015 N N . LEU A 1 122 ? 15.848 5.128 -16.417 1.00 72.31 122 LEU A N 1
ATOM 1016 C CA . LEU A 1 122 ? 15.647 5.880 -17.657 1.00 72.31 122 LEU A CA 1
ATOM 1017 C C . LEU A 1 122 ? 16.672 7.012 -17.810 1.00 72.31 122 LEU A C 1
ATOM 1019 O O . LEU A 1 122 ? 17.244 7.172 -18.883 1.00 72.31 122 LEU A O 1
ATOM 1023 N N . ARG A 1 123 ? 16.972 7.753 -16.737 1.00 71.31 123 ARG A N 1
ATOM 1024 C CA . ARG A 1 123 ? 18.005 8.801 -16.721 1.00 71.31 123 ARG A CA 1
ATOM 1025 C C . ARG A 1 123 ? 19.406 8.245 -16.989 1.00 71.31 123 ARG A C 1
ATOM 1027 O O . ARG A 1 123 ? 20.209 8.913 -17.633 1.00 71.31 123 ARG A O 1
ATOM 1034 N N . ARG A 1 124 ? 19.709 7.025 -16.533 1.00 70.44 124 ARG A N 1
ATOM 1035 C CA . ARG A 1 124 ? 20.973 6.333 -16.844 1.00 70.44 124 ARG A CA 1
ATOM 1036 C C . ARG A 1 124 ? 21.050 5.905 -18.312 1.00 70.44 124 ARG A C 1
ATOM 1038 O O . ARG A 1 124 ? 22.094 6.094 -18.931 1.00 70.44 124 ARG A O 1
ATOM 1045 N N . VAL A 1 125 ? 19.964 5.360 -18.870 1.00 69.19 125 VAL A N 1
ATOM 1046 C CA . VAL A 1 125 ? 19.889 4.921 -20.280 1.00 69.19 125 VAL A CA 1
ATOM 1047 C C . VAL A 1 125 ? 19.905 6.125 -21.233 1.00 69.19 125 VAL A C 1
ATOM 1049 O O . VAL A 1 125 ? 20.630 6.123 -22.228 1.00 69.19 125 VAL A O 1
ATOM 1052 N N . LYS A 1 126 ? 19.172 7.189 -20.894 1.00 66.19 126 LYS A N 1
ATOM 1053 C CA . LYS A 1 126 ? 19.133 8.476 -21.597 1.00 66.19 126 LYS A CA 1
ATOM 1054 C C . LYS A 1 126 ? 20.206 9.417 -21.040 1.00 66.19 126 LYS A C 1
ATOM 1056 O O . LYS A 1 126 ? 19.910 10.472 -20.483 1.00 66.19 126 LYS A O 1
ATOM 1061 N N . THR A 1 127 ? 21.471 9.020 -21.147 1.00 61.50 127 THR A N 1
ATOM 1062 C CA . THR A 1 127 ? 22.587 9.903 -20.787 1.00 61.50 127 THR A CA 1
ATOM 1063 C C . THR A 1 127 ? 22.691 11.048 -21.801 1.00 61.50 127 THR A C 1
ATOM 1065 O O . THR A 1 127 ? 22.467 10.852 -22.994 1.00 61.50 127 THR A O 1
ATOM 1068 N N . TRP A 1 128 ? 23.032 12.247 -21.326 1.00 54.78 128 TRP A N 1
ATOM 1069 C CA . TRP A 1 128 ? 22.971 13.518 -22.069 1.00 54.78 128 TRP A CA 1
ATOM 1070 C C . TRP A 1 128 ? 23.763 13.530 -23.397 1.00 54.78 128 TRP A C 1
ATOM 1072 O O . TRP A 1 128 ? 23.450 14.295 -24.300 1.00 54.78 128 TRP A O 1
ATOM 1082 N N . THR A 1 129 ? 24.742 12.633 -23.554 1.00 54.81 129 THR A N 1
ATOM 1083 C CA . THR A 1 129 ? 25.571 12.462 -24.760 1.00 54.81 129 THR A CA 1
ATOM 1084 C C . THR A 1 129 ? 24.975 11.530 -25.831 1.00 54.81 129 THR A C 1
ATOM 1086 O O . THR A 1 129 ? 25.559 11.392 -26.901 1.00 54.81 129 THR A O 1
ATOM 1089 N N . ARG A 1 130 ? 23.817 10.892 -25.591 1.00 55.69 130 ARG A N 1
ATOM 1090 C CA . ARG A 1 130 ? 23.094 10.023 -26.555 1.00 55.69 130 ARG A CA 1
ATOM 1091 C C . ARG A 1 130 ? 21.854 10.702 -27.154 1.00 55.69 130 ARG A C 1
ATOM 1093 O O . ARG A 1 130 ? 20.835 10.055 -27.387 1.00 55.69 130 ARG A O 1
ATOM 1100 N N . SER A 1 131 ? 21.924 12.003 -27.407 1.00 55.78 131 SER A N 1
ATOM 1101 C CA . SER A 1 131 ? 20.825 12.819 -27.947 1.00 55.78 131 SER A CA 1
ATOM 1102 C C . SER A 1 131 ? 20.378 12.442 -29.372 1.00 55.78 131 SER A C 1
ATOM 1104 O O . SER A 1 131 ? 19.324 12.896 -29.802 1.00 55.78 131 SER A O 1
ATOM 1106 N N . THR A 1 132 ? 21.114 11.576 -30.080 1.00 59.06 132 THR A N 1
ATOM 1107 C CA . THR A 1 132 ? 20.772 11.064 -31.425 1.00 59.06 132 THR A CA 1
ATOM 1108 C C . THR A 1 132 ? 20.110 9.680 -31.431 1.00 59.06 132 THR A C 1
ATOM 1110 O O . THR A 1 132 ? 19.920 9.089 -32.494 1.00 59.06 132 THR A O 1
ATOM 1113 N N . MET A 1 133 ? 19.787 9.105 -30.268 1.00 67.38 133 MET A N 1
ATOM 1114 C CA . MET A 1 133 ? 19.208 7.762 -30.204 1.00 67.38 133 MET A CA 1
ATOM 1115 C C . MET A 1 133 ? 17.722 7.762 -30.594 1.00 67.38 133 MET A C 1
ATOM 1117 O O . MET A 1 133 ? 16.953 8.554 -30.055 1.00 67.38 133 MET A O 1
ATOM 1121 N N . SER A 1 134 ? 17.317 6.860 -31.496 1.00 72.81 134 SER A N 1
ATOM 1122 C CA . SER A 1 134 ? 15.910 6.696 -31.886 1.00 72.81 134 SER A CA 1
ATOM 1123 C C . SER A 1 134 ? 15.046 6.172 -30.732 1.00 72.81 134 SER A C 1
ATOM 1125 O O . SER A 1 134 ? 15.539 5.454 -29.854 1.00 72.81 134 SER A O 1
ATOM 1127 N N . GLU A 1 135 ? 13.753 6.519 -30.753 1.00 73.12 135 GLU A N 1
ATOM 1128 C CA . GLU A 1 135 ? 12.764 6.114 -29.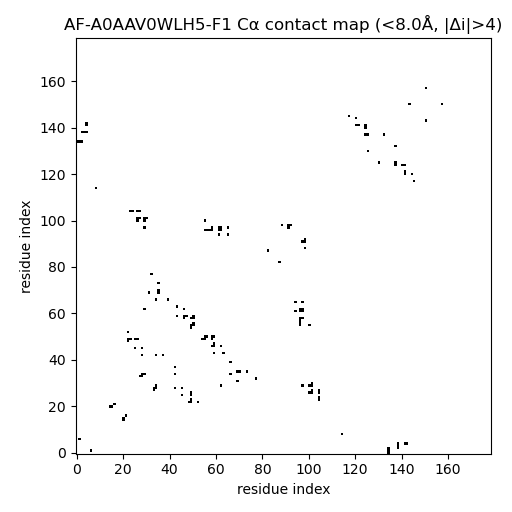739 1.00 73.12 135 GLU A CA 1
ATOM 1129 C C . GLU A 1 135 ? 12.708 4.583 -29.586 1.00 73.12 135 GLU A C 1
ATOM 1131 O O . GLU A 1 135 ? 12.825 4.087 -28.466 1.00 73.12 135 GLU A O 1
ATOM 1136 N N . ASP A 1 136 ? 12.700 3.831 -30.693 1.00 74.31 136 ASP A N 1
ATOM 1137 C CA . ASP A 1 136 ? 12.661 2.356 -30.686 1.00 74.31 136 ASP A CA 1
ATOM 1138 C C . ASP A 1 136 ? 13.831 1.723 -29.925 1.00 74.31 136 ASP A C 1
ATOM 1140 O O . ASP A 1 136 ? 13.684 0.749 -29.183 1.00 74.31 136 ASP A O 1
ATOM 1144 N N . ARG A 1 137 ? 15.035 2.285 -30.087 1.00 76.81 137 ARG A N 1
ATOM 1145 C CA . ARG A 1 137 ? 16.224 1.769 -29.405 1.00 76.81 137 ARG A CA 1
ATOM 1146 C C . ARG A 1 137 ? 16.167 2.076 -27.910 1.00 76.81 137 ARG A C 1
ATOM 1148 O O . ARG A 1 137 ? 16.674 1.287 -27.112 1.00 76.81 137 ARG A O 1
ATOM 1155 N N . LEU A 1 138 ? 15.614 3.231 -27.532 1.00 77.12 138 LEU A N 1
ATOM 1156 C CA . LEU A 1 138 ? 15.457 3.624 -26.131 1.00 77.12 138 LEU A CA 1
ATOM 1157 C C . LEU A 1 138 ? 14.472 2.701 -25.426 1.00 77.12 138 LEU A C 1
ATOM 1159 O O . LEU A 1 138 ? 14.803 2.176 -24.365 1.00 77.12 138 LEU A O 1
ATOM 1163 N N . ASP A 1 139 ? 13.323 2.465 -26.049 1.00 76.69 139 ASP A N 1
ATOM 1164 C CA . ASP A 1 139 ? 12.278 1.600 -25.513 1.00 76.69 139 ASP A CA 1
ATOM 1165 C C . ASP A 1 139 ? 12.785 0.158 -25.341 1.00 76.69 139 ASP A C 1
ATOM 1167 O O . ASP A 1 139 ? 12.700 -0.411 -24.250 1.00 76.69 139 ASP A O 1
ATOM 1171 N N . GLY A 1 140 ? 13.473 -0.384 -26.355 1.00 78.25 140 GLY A N 1
ATOM 1172 C CA . GLY A 1 140 ? 14.097 -1.708 -26.274 1.00 78.25 140 GLY A CA 1
ATOM 1173 C C . GLY A 1 140 ? 15.123 -1.834 -25.139 1.00 78.25 140 GLY A C 1
ATOM 1174 O O . GLY A 1 140 ? 15.108 -2.808 -24.385 1.00 78.25 140 GLY 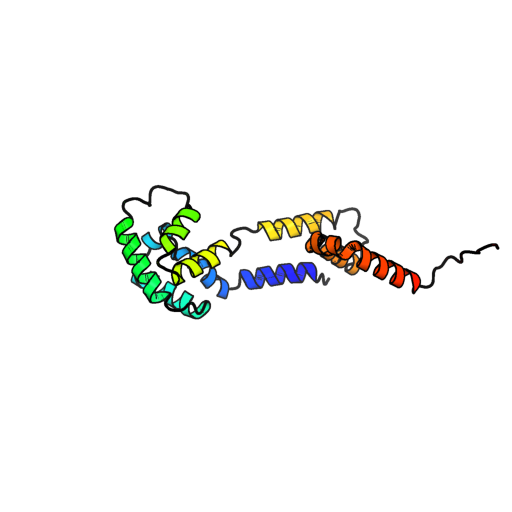A O 1
ATOM 1175 N N . LEU A 1 141 ? 15.995 -0.834 -24.953 1.00 79.00 141 LEU A N 1
ATOM 1176 C CA . LEU A 1 141 ? 16.964 -0.838 -23.848 1.00 79.00 141 LEU A CA 1
ATOM 1177 C C . LEU A 1 141 ? 16.295 -0.694 -22.478 1.00 79.00 141 LEU A C 1
ATOM 1179 O O . LEU A 1 141 ? 16.751 -1.314 -21.512 1.00 79.00 141 LEU A O 1
ATOM 1183 N N . CYS A 1 142 ? 15.235 0.106 -22.366 1.00 76.62 142 CYS A N 1
ATOM 1184 C CA . CYS A 1 142 ? 14.446 0.207 -21.143 1.00 76.62 142 CYS A CA 1
ATOM 1185 C C . CYS A 1 142 ? 13.811 -1.140 -20.792 1.00 76.62 142 CYS A C 1
ATOM 1187 O O . CYS A 1 142 ? 13.954 -1.586 -19.649 1.00 76.62 142 CYS A O 1
ATOM 1189 N N . MET A 1 143 ? 13.227 -1.841 -21.768 1.00 77.75 143 MET A N 1
ATOM 1190 C CA . MET A 1 143 ? 12.608 -3.137 -21.499 1.00 77.75 143 MET A CA 1
ATOM 1191 C C . MET A 1 143 ? 13.596 -4.218 -21.081 1.00 77.75 143 MET A C 1
ATOM 1193 O O . MET A 1 143 ? 13.320 -4.963 -20.138 1.00 77.75 143 MET A O 1
ATOM 1197 N N . ILE A 1 144 ? 14.774 -4.261 -21.704 1.00 79.81 144 ILE A N 1
ATOM 1198 C CA . ILE A 1 144 ? 15.843 -5.187 -21.305 1.00 79.81 144 ILE A CA 1
ATOM 1199 C C . ILE A 1 144 ? 16.308 -4.899 -19.869 1.00 79.81 144 ILE A C 1
ATOM 1201 O O . ILE A 1 144 ? 16.542 -5.828 -19.098 1.00 79.81 144 ILE A O 1
ATOM 1205 N N . ASN A 1 145 ? 16.415 -3.625 -19.473 1.00 78.06 145 ASN A N 1
ATOM 1206 C CA . ASN A 1 145 ? 16.848 -3.256 -18.122 1.00 78.06 145 ASN A CA 1
ATOM 1207 C C . ASN A 1 145 ? 15.827 -3.628 -17.037 1.00 78.06 145 ASN A C 1
ATOM 1209 O O . ASN A 1 145 ? 16.219 -4.100 -15.969 1.00 78.06 145 ASN A O 1
ATOM 1213 N N . VAL A 1 146 ? 14.534 -3.418 -17.290 1.00 74.31 146 VAL A N 1
ATOM 1214 C CA . VAL A 1 146 ? 13.465 -3.737 -16.326 1.00 74.31 146 VAL A CA 1
ATOM 1215 C C . VAL A 1 146 ? 13.305 -5.243 -16.162 1.00 74.31 146 VAL A C 1
ATOM 1217 O O . VAL A 1 146 ? 13.157 -5.735 -15.045 1.00 74.31 146 VAL A O 1
ATOM 1220 N N . HIS A 1 147 ? 13.393 -5.991 -17.261 1.00 78.19 147 HIS A N 1
ATOM 1221 C CA . HIS A 1 147 ? 13.266 -7.447 -17.262 1.00 78.19 147 HIS A CA 1
ATOM 1222 C C . HIS A 1 147 ? 14.611 -8.169 -17.247 1.00 78.19 147 HIS A C 1
ATOM 1224 O O . HIS A 1 147 ? 14.692 -9.311 -17.694 1.00 78.19 147 HIS A O 1
ATOM 1230 N N . ARG A 1 148 ? 15.655 -7.535 -16.699 1.00 79.94 148 ARG A N 1
ATOM 1231 C CA . ARG A 1 148 ? 17.022 -8.074 -16.698 1.00 79.94 148 ARG A CA 1
ATOM 1232 C C . AR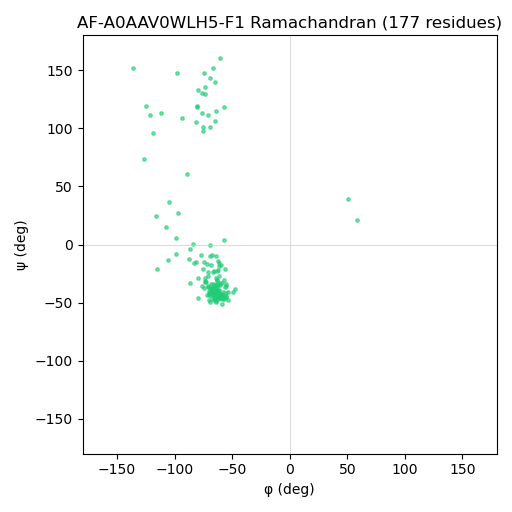G A 1 148 ? 17.091 -9.524 -16.211 1.00 79.94 148 ARG A C 1
ATOM 1234 O O . ARG A 1 148 ? 17.795 -10.314 -16.812 1.00 79.94 148 ARG A O 1
ATOM 1241 N N . GLU A 1 149 ? 16.338 -9.878 -15.167 1.00 80.69 149 GLU A N 1
ATOM 1242 C CA . GLU A 1 149 ? 16.338 -11.229 -14.584 1.00 80.69 149 GLU A CA 1
ATOM 1243 C C . GLU A 1 149 ? 15.809 -12.257 -15.588 1.00 80.69 149 GLU A C 1
ATOM 1245 O O . GLU A 1 149 ? 16.510 -13.206 -15.914 1.00 80.69 149 GLU A O 1
ATOM 1250 N N . LYS A 1 150 ? 14.662 -11.978 -16.218 1.00 78.75 150 LYS A N 1
ATOM 1251 C CA . LYS A 1 150 ? 14.111 -12.826 -17.288 1.00 78.75 150 LYS A CA 1
ATOM 1252 C C . LYS A 1 150 ? 15.020 -12.899 -18.522 1.00 78.75 150 LYS A C 1
ATOM 1254 O O . LYS A 1 150 ? 15.006 -13.898 -19.234 1.00 78.75 150 LYS A O 1
ATOM 1259 N N . MET A 1 151 ? 15.773 -11.833 -18.801 1.00 78.88 151 MET A N 1
ATOM 1260 C CA . MET A 1 151 ? 16.746 -11.795 -19.899 1.00 78.88 151 MET A CA 1
ATOM 1261 C C . MET A 1 151 ? 17.990 -12.632 -19.591 1.00 78.88 151 MET A C 1
ATOM 1263 O O . MET A 1 151 ? 18.562 -13.209 -20.509 1.00 78.88 151 MET A O 1
ATOM 1267 N N . TYR A 1 152 ? 18.400 -12.721 -18.322 1.00 81.25 152 TYR A N 1
ATOM 1268 C CA . TYR A 1 152 ? 19.496 -13.595 -17.902 1.00 81.25 152 TYR A CA 1
ATOM 1269 C C . TYR A 1 152 ? 19.105 -15.071 -17.984 1.00 81.25 152 TYR A C 1
ATOM 1271 O O . TYR A 1 152 ? 19.894 -15.858 -18.500 1.00 81.25 152 TYR A O 1
ATOM 1279 N N . ASP A 1 153 ? 17.888 -15.426 -17.568 1.00 85.06 153 ASP A N 1
ATOM 1280 C CA . ASP A 1 153 ? 17.414 -16.818 -17.578 1.00 85.06 153 ASP A CA 1
ATOM 1281 C C . ASP A 1 153 ? 17.341 -17.422 -18.990 1.00 85.06 153 ASP A C 1
ATOM 1283 O O . ASP A 1 153 ? 17.533 -18.621 -19.170 1.00 85.06 153 ASP A O 1
ATOM 1287 N N . LYS A 1 154 ? 17.074 -16.592 -20.006 1.00 83.56 154 LYS A N 1
ATOM 1288 C CA . LYS A 1 154 ? 16.939 -17.003 -21.416 1.00 83.56 154 LYS A CA 1
ATOM 1289 C C . LYS A 1 154 ? 18.004 -16.402 -22.328 1.00 83.56 154 LYS A C 1
ATOM 1291 O O . LYS A 1 154 ? 17.784 -16.207 -23.523 1.00 83.56 154 LYS A O 1
ATOM 1296 N N . LYS A 1 155 ? 19.154 -16.048 -21.760 1.00 82.75 155 LYS A N 1
ATOM 1297 C CA . LYS A 1 155 ? 20.188 -15.283 -22.459 1.00 82.75 155 LYS A CA 1
ATOM 1298 C C . LYS A 1 155 ? 20.626 -15.946 -23.767 1.00 82.75 155 LYS A C 1
ATOM 1300 O O . LYS A 1 155 ? 20.725 -15.256 -24.779 1.00 82.75 155 LYS A O 1
ATOM 1305 N N . ASP A 1 156 ? 20.854 -17.255 -23.745 1.00 84.38 156 ASP A N 1
ATOM 1306 C CA . ASP A 1 156 ? 21.376 -17.991 -24.899 1.00 84.38 156 ASP A CA 1
ATOM 1307 C C . ASP A 1 156 ? 20.357 -18.034 -26.050 1.00 84.38 156 ASP A C 1
ATOM 1309 O O . ASP A 1 156 ? 20.705 -17.731 -27.190 1.00 84.38 156 ASP A O 1
ATOM 1313 N N . GLU A 1 157 ? 19.075 -18.254 -25.736 1.00 85.44 157 GLU A N 1
ATOM 1314 C CA . GLU A 1 157 ? 17.967 -18.228 -26.705 1.00 85.44 157 GLU A CA 1
ATOM 1315 C C . GLU A 1 157 ? 17.851 -16.853 -27.390 1.00 85.44 157 GLU A C 1
ATOM 1317 O O . GLU A 1 157 ? 17.732 -16.756 -28.613 1.00 85.44 157 GLU A O 1
ATOM 1322 N N . TYR A 1 158 ? 17.945 -15.763 -26.620 1.00 83.50 158 TYR A N 1
ATOM 1323 C CA . TYR A 1 158 ? 17.903 -14.412 -27.184 1.00 83.50 158 TYR A CA 1
ATOM 1324 C C . TYR A 1 158 ? 19.132 -14.089 -28.038 1.00 83.50 158 TYR A C 1
ATOM 1326 O O . TYR A 1 158 ? 19.001 -13.411 -29.058 1.00 83.50 158 TYR A O 1
ATOM 1334 N N . ILE A 1 159 ? 20.323 -14.558 -27.652 1.00 84.00 159 ILE A N 1
ATOM 1335 C CA . ILE A 1 159 ? 21.544 -14.356 -28.442 1.00 84.00 159 ILE A CA 1
ATOM 1336 C C . ILE A 1 159 ? 21.414 -15.053 -29.798 1.00 84.00 159 ILE A C 1
ATOM 1338 O O . ILE A 1 159 ? 21.705 -14.429 -30.820 1.00 84.00 159 ILE A O 1
ATOM 1342 N N . GLU A 1 160 ? 20.922 -16.292 -29.837 1.00 85.88 160 GLU A N 1
ATOM 1343 C CA . GLU A 1 160 ? 20.693 -17.010 -31.095 1.00 85.88 160 GLU A CA 1
ATOM 1344 C C . GLU A 1 160 ? 19.669 -16.305 -31.990 1.00 85.88 160 GLU A C 1
ATOM 1346 O O . GLU A 1 160 ? 19.909 -16.125 -33.186 1.00 85.88 160 GLU A O 1
ATOM 1351 N N . GLN A 1 161 ? 18.556 -15.828 -31.424 1.00 85.25 161 GLN A N 1
ATOM 1352 C CA . GLN A 1 161 ? 17.563 -15.051 -32.174 1.00 85.25 161 GLN A CA 1
ATOM 1353 C C . GLN A 1 161 ? 18.170 -13.780 -32.778 1.00 85.25 161 GLN A C 1
ATOM 1355 O O . GLN A 1 161 ? 17.937 -13.474 -33.949 1.00 85.25 161 GLN A O 1
ATOM 1360 N N . VAL A 1 162 ? 18.988 -13.056 -32.009 1.00 83.38 162 VAL A N 1
ATOM 1361 C CA . VAL A 1 162 ? 19.691 -11.865 -32.498 1.00 83.38 162 VAL A CA 1
ATOM 1362 C C . VAL A 1 162 ? 20.651 -12.239 -33.628 1.00 83.38 162 VAL A C 1
ATOM 1364 O O . VAL A 1 162 ? 20.620 -11.594 -34.676 1.00 83.38 162 VAL A O 1
ATOM 1367 N N . ILE A 1 163 ? 21.455 -13.295 -33.471 1.00 84.38 163 ILE A N 1
ATOM 1368 C CA . ILE A 1 163 ? 22.372 -13.777 -34.517 1.00 84.38 163 ILE A CA 1
ATOM 1369 C C . ILE A 1 163 ? 21.605 -14.107 -35.801 1.00 84.38 163 ILE A C 1
ATOM 1371 O O . ILE A 1 163 ? 22.007 -13.656 -36.875 1.00 84.38 163 ILE A O 1
ATOM 1375 N N . ASN A 1 164 ? 20.478 -14.812 -35.697 1.00 85.88 164 ASN A N 1
ATOM 1376 C CA . ASN A 1 164 ? 19.635 -15.154 -36.842 1.00 85.88 164 ASN A CA 1
ATOM 1377 C C . ASN A 1 164 ? 19.088 -13.902 -37.545 1.00 85.88 164 ASN A C 1
ATOM 1379 O O . ASN A 1 164 ? 19.203 -13.781 -38.763 1.00 85.88 164 ASN A O 1
ATOM 1383 N N . ILE A 1 165 ? 18.585 -12.913 -36.797 1.00 83.94 165 ILE A N 1
ATOM 1384 C CA . ILE A 1 165 ? 18.103 -11.637 -37.359 1.00 83.94 165 ILE A CA 1
ATOM 1385 C C . ILE A 1 165 ? 19.233 -10.880 -38.078 1.00 83.94 165 ILE A C 1
ATOM 1387 O O . ILE A 1 165 ? 19.031 -10.329 -39.163 1.00 83.94 165 ILE A O 1
ATOM 1391 N N . PHE A 1 166 ? 20.436 -10.857 -37.498 1.00 78.06 166 PHE A N 1
ATOM 1392 C CA . PH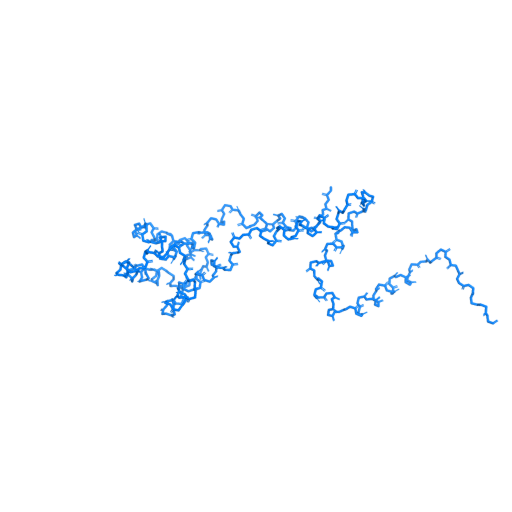E A 1 166 ? 21.614 -10.249 -38.124 1.00 78.06 166 PHE A CA 1
ATOM 1393 C C . PHE A 1 166 ? 22.149 -11.055 -39.317 1.00 78.06 166 PHE A C 1
ATOM 1395 O O . PHE A 1 166 ? 22.817 -10.482 -40.178 1.00 78.06 166 PHE A O 1
ATOM 1402 N N . GLY A 1 167 ? 21.875 -12.359 -39.379 1.00 79.62 167 GLY A N 1
ATOM 1403 C CA . GLY A 1 167 ? 22.189 -13.228 -40.514 1.00 79.62 167 GLY A CA 1
ATOM 1404 C C . GLY A 1 167 ? 21.271 -13.008 -41.717 1.00 79.62 167 GLY A C 1
ATOM 1405 O O . GLY A 1 167 ? 21.730 -13.106 -42.849 1.00 79.62 167 GLY A O 1
ATOM 1406 N N . VAL A 1 168 ? 20.002 -12.652 -41.484 1.00 81.19 168 VAL A N 1
ATOM 1407 C CA . VAL A 1 168 ? 19.011 -12.378 -42.545 1.00 81.19 168 VAL A CA 1
ATOM 1408 C C . VAL A 1 168 ? 19.256 -11.033 -43.242 1.00 81.19 168 VAL A C 1
ATOM 1410 O O . VAL A 1 168 ? 18.926 -10.870 -44.417 1.00 81.19 168 VAL A O 1
ATOM 1413 N N . LYS A 1 169 ? 19.840 -10.046 -42.551 1.00 73.50 169 LYS A N 1
ATOM 1414 C CA . LYS A 1 169 ? 20.169 -8.755 -43.173 1.00 73.50 169 LYS A CA 1
ATOM 1415 C C . LYS A 1 169 ? 21.369 -8.889 -44.108 1.00 73.50 169 LYS A C 1
ATOM 1417 O O . LYS A 1 169 ? 22.434 -9.343 -43.695 1.00 73.50 169 LYS A O 1
ATOM 1422 N N . ASN A 1 170 ? 21.216 -8.397 -45.340 1.00 67.50 170 ASN A N 1
ATOM 1423 C CA . ASN A 1 170 ? 22.320 -8.303 -46.293 1.00 67.50 170 ASN A CA 1
ATOM 1424 C C . ASN A 1 170 ? 23.460 -7.478 -45.682 1.00 67.50 170 ASN A C 1
ATOM 1426 O O . ASN A 1 170 ? 23.283 -6.313 -45.317 1.00 67.50 170 ASN A O 1
ATOM 1430 N N . ARG A 1 171 ? 24.627 -8.105 -45.527 1.00 63.97 171 ARG A N 1
ATOM 1431 C CA . ARG A 1 171 ? 25.819 -7.450 -44.989 1.00 63.97 171 ARG A CA 1
ATOM 1432 C C . ARG A 1 171 ? 26.458 -6.628 -46.105 1.00 63.97 171 ARG A C 1
ATOM 1434 O O . ARG A 1 171 ? 26.697 -7.146 -47.187 1.00 63.97 171 ARG A O 1
ATOM 1441 N N . ASN A 1 172 ? 26.809 -5.375 -45.821 1.00 65.25 172 ASN A N 1
ATOM 1442 C CA . ASN A 1 172 ? 27.522 -4.506 -46.771 1.00 65.25 172 ASN A CA 1
ATOM 1443 C C . ASN A 1 172 ? 28.981 -4.945 -47.031 1.00 65.25 172 ASN A C 1
ATOM 1445 O O . ASN A 1 172 ? 29.692 -4.284 -47.780 1.00 65.25 172 ASN A O 1
ATOM 1449 N N . LEU A 1 173 ? 29.447 -6.027 -46.395 1.00 64.69 173 LEU A N 1
ATOM 1450 C CA . LEU A 1 173 ? 30.802 -6.561 -46.515 1.00 64.69 173 LEU A CA 1
ATOM 1451 C C . LEU A 1 173 ? 30.728 -8.037 -46.926 1.00 64.69 173 LEU A C 1
ATOM 1453 O O . LEU A 1 173 ? 30.166 -8.859 -46.198 1.00 64.69 173 LEU A O 1
ATOM 1457 N N . GLN A 1 174 ? 31.299 -8.359 -48.089 1.00 61.88 174 GLN A N 1
ATOM 1458 C CA . GLN A 1 174 ? 31.522 -9.731 -48.542 1.00 61.88 174 GLN A CA 1
ATOM 1459 C C . GLN A 1 174 ? 32.782 -10.279 -47.865 1.00 61.88 174 GLN A C 1
ATOM 1461 O O . GLN A 1 174 ? 33.875 -9.751 -48.058 1.00 61.88 174 GLN A O 1
ATOM 1466 N N . PHE A 1 175 ? 32.640 -11.346 -47.080 1.00 63.41 175 PHE A N 1
ATOM 1467 C CA . PHE A 1 175 ? 33.793 -12.105 -46.606 1.00 63.41 175 PHE A CA 1
ATOM 1468 C C . PHE A 1 175 ? 34.214 -13.063 -47.721 1.00 63.41 175 PHE A C 1
ATOM 1470 O O . PHE A 1 175 ? 33.530 -14.048 -47.993 1.00 63.41 175 PHE A O 1
ATOM 1477 N N . LEU A 1 176 ? 35.318 -12.741 -48.397 1.00 56.91 176 LEU A N 1
ATOM 1478 C CA . LEU A 1 176 ? 36.001 -13.674 -49.286 1.00 56.91 176 LEU A CA 1
ATOM 1479 C C . LEU A 1 176 ? 36.635 -14.758 -48.412 1.00 56.91 176 LEU A C 1
ATOM 1481 O O . LEU A 1 176 ? 37.674 -14.535 -47.793 1.00 56.91 176 LEU A O 1
ATOM 1485 N N . PHE A 1 177 ? 35.998 -15.922 -48.337 1.00 60.22 177 PHE A N 1
ATOM 1486 C CA . PHE A 1 177 ? 36.673 -17.117 -47.851 1.00 60.22 177 PHE A CA 1
ATOM 1487 C C . PHE A 1 177 ? 37.597 -17.589 -48.975 1.00 60.22 177 PHE A C 1
ATOM 1489 O O . PHE A 1 177 ? 37.141 -18.123 -49.984 1.00 60.22 177 PHE A O 1
ATOM 1496 N N . VAL A 1 178 ? 38.887 -17.287 -48.839 1.00 44.03 178 VAL A N 1
ATOM 1497 C CA . VAL A 1 178 ? 39.933 -17.850 -49.695 1.00 44.03 178 VAL A CA 1
ATOM 1498 C C . VAL A 1 178 ? 40.160 -19.281 -49.209 1.00 44.03 178 VAL A C 1
ATOM 1500 O O . VAL A 1 178 ? 40.570 -19.470 -48.064 1.00 44.03 178 VAL A O 1
ATOM 1503 N N . ASN A 1 179 ? 39.805 -20.253 -50.053 1.00 41.28 179 ASN A N 1
ATOM 1504 C CA . ASN A 1 179 ? 40.145 -21.667 -49.875 1.00 41.28 179 ASN A CA 1
ATOM 1505 C C . ASN A 1 179 ? 41.638 -21.900 -50.102 1.00 41.28 179 ASN A C 1
ATOM 1507 O O . ASN A 1 179 ? 42.177 -21.285 -51.052 1.00 41.28 179 ASN A O 1
#